Protein AF-V5IE29-F1 (afdb_monomer_lite)

pLDDT: mean 73.28, std 23.46, range [32.22, 98.69]

InterPro domains:
  IPR019179 Coiled-coil domain-containing protein 149 [PF09789] (12-190)
  IPR019179 Coiled-coil domain-containing protein 149 [PTHR21682] (10-220)

Organism: Ixodes ricinus (NCBI:txid34613)

Secondary structure (DSSP, 8-state):
---------HHHHHHHHHHHHHHHHHHHHHHHHHHHHHHHHHHHHHHHHHHHHHHHHHHHHHHHHHTT-------HHHHHHHHHHHHHHHHHHHHHHHHHHHHHHHHHHHHHHHTTS-------S---HHHHHHHHHH--SS-HHHHHHHHHHHHHHHHHHHHHHHHHHHHHHHHHHHHHHHHHHHHHHHHTTS---------PPP----------------------------PPP-------

Foldseek 3Di:
DDDDDPDDDPVRVVVVVVVVVVVVVVVVVVVVVVVVVVVVVVVVVVVVVVVVVVCVVVVVVVVCVVVVVPDPDDPVVVVVVVVVVVVVVVVVVVVVVVVVVVVVVVVVVVVVVVVVDDDDDDDDDDDDPVVVVVVVVPDPDDPPVVVVVVVVVVVVVVVVVVVVVVVVVVVVVVVVVVVVVVVVVVVVCVVDPNDPDDDPPPPDDDDDDDDDDDDDDDDDDDDDDDDDDDDDDDDDDDDDDDDD

Sequence (244 aa):
AGEEEPCLGPGDRIALVTQLEAVRSKCQLLERDLQAVLDEKEELVRSSDAYRHKVDRLNLQLNLVLRGEGHVPVDVDALITENRYMQERIQLLQEEKSLLLASLNKYKSLAEKNRGRGGAAGITTGISNKQMQQLLQGCSTDVSSATADVRSLVALLLESLNDRTLALNHQRKANKVLGKRITELESRLKAGNGAWRAPQRTRALSDSSHLNGEEQLSNGRLPSLNGAAGSGVAEAPRTVVCRD

Radius of gyration: 41.84 Å; chains: 1; bounding box: 112×82×100 Å

Structure (mmCIF, N/CA/C/O backbone):
data_AF-V5IE29-F1
#
_entry.id   AF-V5IE29-F1
#
loop_
_atom_site.group_PDB
_atom_site.id
_atom_site.type_symbol
_atom_site.label_atom_id
_atom_site.label_alt_id
_atom_site.label_comp_id
_atom_site.label_asym_id
_atom_site.label_entity_id
_atom_site.label_seq_id
_atom_site.pdbx_PDB_ins_code
_atom_site.Cartn_x
_atom_site.Cartn_y
_atom_site.Cartn_z
_atom_site.occupancy
_atom_site.B_iso_or_equiv
_atom_site.auth_seq_id
_atom_site.auth_comp_id
_atom_site.auth_asym_id
_atom_site.auth_atom_id
_atom_site.pdbx_PDB_model_num
ATOM 1 N N . ALA A 1 1 ? 69.700 5.900 -40.490 1.00 41.47 1 ALA A N 1
ATOM 2 C CA . ALA A 1 1 ? 68.926 6.817 -41.342 1.00 41.47 1 ALA A CA 1
ATOM 3 C C . ALA A 1 1 ? 67.498 6.730 -40.844 1.00 41.47 1 ALA A C 1
ATOM 5 O O . ALA A 1 1 ? 66.992 5.619 -40.769 1.00 41.47 1 ALA A O 1
ATOM 6 N N . GLY A 1 2 ? 66.964 7.834 -40.322 1.00 43.72 2 GLY A N 1
ATOM 7 C CA . GLY A 1 2 ? 65.647 7.863 -39.690 1.00 43.72 2 GLY A CA 1
ATOM 8 C C . GLY A 1 2 ? 64.547 7.655 -40.723 1.00 43.72 2 GLY A C 1
ATOM 9 O O . GLY A 1 2 ? 64.606 8.238 -41.803 1.00 43.72 2 GLY A O 1
ATOM 10 N N . GLU A 1 3 ? 63.588 6.802 -40.390 1.00 44.78 3 GLU A N 1
ATOM 11 C CA . GLU A 1 3 ? 62.331 6.673 -41.118 1.00 44.78 3 GLU A CA 1
ATOM 12 C C . GLU A 1 3 ? 61.498 7.920 -40.795 1.00 44.78 3 GLU A C 1
ATOM 14 O O . GLU A 1 3 ? 61.096 8.135 -39.651 1.00 44.78 3 GLU A O 1
ATOM 19 N N . GLU A 1 4 ? 61.333 8.808 -41.777 1.00 52.25 4 GLU A N 1
ATOM 20 C CA . GLU A 1 4 ? 60.433 9.953 -41.659 1.00 52.25 4 GLU A CA 1
ATOM 21 C C . GLU A 1 4 ? 58.987 9.448 -41.710 1.00 52.25 4 GLU A C 1
ATOM 23 O O . GLU A 1 4 ? 58.467 9.085 -42.764 1.00 52.25 4 GLU A O 1
ATOM 28 N N . GLU A 1 5 ? 58.347 9.421 -40.543 1.00 58.34 5 GLU A N 1
ATOM 29 C CA . GLU A 1 5 ? 56.894 9.340 -40.400 1.00 58.34 5 GLU A CA 1
ATOM 30 C C . GLU A 1 5 ? 56.228 10.422 -41.278 1.00 58.34 5 GLU A C 1
ATOM 32 O O . GLU A 1 5 ? 56.532 11.614 -41.117 1.00 58.34 5 GLU A O 1
ATOM 37 N N . PRO A 1 6 ? 55.319 10.067 -42.207 1.00 59.41 6 PRO A N 1
ATOM 38 C CA . PRO A 1 6 ? 54.640 11.053 -43.030 1.00 59.41 6 PRO A CA 1
ATOM 39 C C . PRO A 1 6 ? 53.702 11.884 -42.148 1.00 59.41 6 PRO A C 1
ATOM 41 O O . PRO A 1 6 ? 52.631 11.445 -41.730 1.00 59.41 6 PRO A O 1
ATOM 44 N N . CYS A 1 7 ? 54.112 13.117 -41.858 1.00 61.69 7 CYS A N 1
ATOM 45 C CA . CYS A 1 7 ? 53.310 14.079 -41.115 1.00 61.69 7 CYS A CA 1
ATOM 46 C C . CYS A 1 7 ? 52.001 14.375 -41.874 1.00 61.69 7 CYS A C 1
ATOM 48 O O . CYS A 1 7 ? 52.019 15.082 -42.881 1.00 61.69 7 CYS A O 1
ATOM 50 N N . LEU A 1 8 ? 50.862 13.874 -41.379 1.00 67.25 8 LEU A N 1
ATOM 51 C CA . LEU A 1 8 ? 49.519 14.217 -41.878 1.00 67.25 8 LEU A CA 1
ATOM 52 C C . LEU A 1 8 ? 49.350 15.736 -41.992 1.00 67.25 8 LEU A C 1
ATOM 54 O O . LEU A 1 8 ? 49.708 16.462 -41.060 1.00 67.25 8 LEU A O 1
ATOM 58 N N . GLY A 1 9 ? 48.770 16.228 -43.088 1.00 76.62 9 GLY A N 1
ATOM 59 C CA . GLY A 1 9 ? 48.518 17.655 -43.270 1.00 76.62 9 GLY A CA 1
ATOM 60 C C . GLY A 1 9 ? 47.553 18.214 -42.208 1.00 76.62 9 GLY A C 1
ATOM 61 O O . GLY A 1 9 ? 46.741 17.471 -41.651 1.00 76.62 9 GLY A O 1
ATOM 62 N N . PRO A 1 10 ? 47.582 19.528 -41.906 1.00 76.94 10 PRO A N 1
ATOM 63 C CA . PRO A 1 10 ? 46.651 20.138 -40.952 1.00 76.94 10 PRO A CA 1
ATOM 64 C C . PRO A 1 10 ? 45.173 19.873 -41.286 1.00 76.94 10 PRO A C 1
ATOM 66 O O . PRO A 1 10 ? 44.383 19.656 -40.372 1.00 76.94 10 PRO A O 1
ATOM 69 N N . GLY A 1 11 ? 44.814 19.840 -42.576 1.00 83.56 11 GLY A N 1
ATOM 70 C CA . GLY A 1 11 ? 43.457 19.534 -43.046 1.00 83.56 11 GLY A CA 1
ATOM 71 C C . GLY A 1 11 ? 43.043 18.077 -42.825 1.00 83.56 11 GLY A C 1
ATOM 72 O O . GLY A 1 11 ? 41.943 17.830 -42.337 1.00 83.56 11 GLY A O 1
ATOM 73 N N . ASP A 1 12 ? 43.941 17.123 -43.086 1.00 88.19 12 ASP A N 1
ATOM 74 C CA . ASP A 1 12 ? 43.678 15.689 -42.886 1.00 88.19 12 ASP A CA 1
ATOM 75 C C . ASP A 1 12 ? 43.478 15.362 -41.404 1.00 88.19 12 ASP A C 1
ATOM 77 O O . ASP A 1 12 ? 42.606 14.572 -41.041 1.00 88.19 12 ASP A O 1
ATOM 81 N N . ARG A 1 13 ? 44.235 16.033 -40.523 1.00 91.50 13 ARG A N 1
ATOM 82 C CA . ARG A 1 13 ? 44.047 15.924 -39.070 1.00 91.50 13 ARG A CA 1
ATOM 83 C C . ARG A 1 13 ? 42.681 16.441 -38.629 1.00 91.50 13 ARG A C 1
ATOM 85 O O . ARG A 1 13 ? 42.035 15.789 -37.817 1.00 91.50 13 ARG A O 1
ATOM 92 N N . ILE A 1 14 ? 42.232 17.579 -39.160 1.00 93.31 14 ILE A N 1
ATOM 93 C CA . ILE A 1 14 ? 40.911 18.136 -38.831 1.00 93.31 14 ILE A CA 1
ATOM 94 C C . ILE A 1 14 ? 39.804 17.189 -39.308 1.00 93.31 14 ILE A C 1
ATOM 96 O O . ILE A 1 14 ? 38.922 16.858 -38.522 1.00 93.31 14 ILE A O 1
ATOM 100 N N . ALA A 1 15 ? 39.878 16.689 -40.546 1.00 93.75 15 ALA A N 1
ATOM 101 C CA . ALA A 1 15 ? 38.894 15.747 -41.082 1.00 93.75 15 ALA A CA 1
ATOM 102 C C . ALA A 1 15 ? 38.814 14.453 -40.254 1.00 93.75 15 ALA A C 1
ATOM 104 O O . ALA A 1 15 ? 37.717 13.977 -39.953 1.00 93.75 15 ALA A O 1
ATOM 105 N N . LEU A 1 16 ? 39.965 13.916 -39.836 1.00 95.19 16 LEU A N 1
ATOM 106 C CA . LEU A 1 16 ? 40.026 12.747 -38.963 1.00 95.19 16 LEU A CA 1
ATOM 107 C C . LEU A 1 16 ? 39.400 13.030 -37.590 1.00 95.19 16 LEU A C 1
ATOM 109 O O . LEU A 1 16 ? 38.609 12.224 -37.107 1.00 95.19 16 LEU A O 1
ATOM 113 N N . VAL A 1 17 ? 39.695 14.181 -36.978 1.00 96.12 17 VAL A N 1
ATOM 114 C CA . VAL A 1 17 ? 39.083 14.590 -35.702 1.00 96.12 17 VAL A CA 1
ATOM 115 C C . VAL A 1 17 ? 37.566 14.710 -35.839 1.00 96.12 17 VAL A C 1
ATOM 117 O O . VAL A 1 17 ? 36.848 14.142 -35.023 1.00 96.12 17 VAL A O 1
ATOM 120 N N . THR A 1 18 ? 37.061 15.345 -36.900 1.00 95.38 18 THR A N 1
ATOM 121 C CA . THR A 1 18 ? 35.615 15.464 -37.142 1.00 95.38 18 THR A CA 1
ATOM 122 C C . THR A 1 18 ? 34.946 14.097 -37.315 1.00 95.38 18 THR A C 1
ATOM 124 O O . THR A 1 18 ? 33.860 13.866 -36.784 1.00 95.38 18 THR A O 1
ATOM 127 N N . GLN A 1 19 ? 35.589 13.156 -38.013 1.00 97.00 19 GLN A N 1
ATOM 128 C CA . GLN A 1 19 ? 35.081 11.786 -38.128 1.00 97.00 19 GLN A CA 1
ATOM 129 C C . GLN A 1 19 ? 35.069 11.065 -36.776 1.00 97.00 19 GLN A C 1
ATOM 131 O O . GLN A 1 19 ? 34.081 10.412 -36.442 1.00 97.00 19 GLN A O 1
ATOM 136 N N . LEU A 1 20 ? 36.129 11.208 -35.977 1.00 97.44 20 LEU A N 1
ATOM 137 C CA . LEU A 1 20 ? 36.200 10.626 -34.636 1.00 97.44 20 LEU A CA 1
ATOM 138 C C . LEU A 1 20 ? 35.131 11.212 -33.706 1.00 97.44 20 LEU A C 1
ATOM 140 O O . LEU A 1 20 ? 34.501 10.466 -32.960 1.00 97.44 20 LEU A O 1
ATOM 144 N N . GLU A 1 21 ? 34.878 12.517 -33.773 1.00 97.50 21 GLU A N 1
ATOM 145 C CA . GLU A 1 21 ? 33.807 13.183 -33.026 1.00 97.50 21 GLU A CA 1
ATOM 146 C C . GLU A 1 21 ? 32.422 12.691 -33.457 1.00 97.50 21 GLU A C 1
ATOM 148 O O . GLU A 1 21 ? 31.588 12.393 -32.601 1.00 97.50 21 GLU A O 1
ATOM 153 N N . ALA A 1 22 ? 32.187 12.530 -34.763 1.00 97.56 22 ALA A N 1
ATOM 154 C CA . ALA A 1 22 ? 30.931 12.006 -35.292 1.00 97.56 22 ALA A CA 1
ATOM 155 C C . ALA A 1 22 ? 30.686 10.552 -34.856 1.00 97.56 22 ALA A C 1
ATOM 157 O O . ALA A 1 22 ? 29.593 10.215 -34.397 1.00 97.56 22 ALA A O 1
ATOM 158 N N . VAL A 1 23 ? 31.708 9.694 -34.940 1.00 97.75 23 VAL A N 1
ATOM 159 C CA . VAL A 1 23 ? 31.624 8.304 -34.469 1.00 97.75 23 VAL A CA 1
ATOM 160 C C . VAL A 1 23 ? 31.413 8.267 -32.959 1.00 97.75 23 VAL A C 1
ATOM 162 O O . VAL A 1 23 ? 30.535 7.550 -32.493 1.00 97.75 23 VAL A O 1
ATOM 165 N N . ARG A 1 24 ? 32.141 9.083 -32.190 1.00 97.75 24 ARG A N 1
ATOM 166 C CA . ARG A 1 24 ? 31.972 9.185 -30.735 1.00 97.75 24 ARG A CA 1
ATOM 167 C C . ARG A 1 24 ? 30.559 9.625 -30.359 1.00 97.75 24 ARG A C 1
ATOM 169 O O . ARG A 1 24 ? 29.968 9.034 -29.461 1.00 97.75 24 ARG A O 1
ATOM 176 N N . SER A 1 25 ? 30.014 10.630 -31.042 1.00 97.88 25 SER A N 1
ATOM 177 C CA . SER A 1 25 ? 28.638 11.092 -30.838 1.00 97.88 25 SER A CA 1
ATOM 178 C C . SER A 1 25 ? 27.632 9.981 -31.143 1.00 97.88 25 SER A C 1
ATOM 180 O O . SER A 1 25 ? 26.732 9.731 -30.344 1.00 97.88 25 SER A O 1
ATOM 182 N N . LYS A 1 26 ? 27.833 9.244 -32.241 1.00 98.12 26 LYS A N 1
ATOM 183 C CA . LYS A 1 26 ? 26.991 8.098 -32.595 1.00 98.12 26 LYS A CA 1
ATOM 184 C C . LYS A 1 26 ? 27.077 6.970 -31.565 1.00 98.12 26 LYS A C 1
ATOM 186 O O . LYS A 1 26 ? 26.042 6.421 -31.207 1.00 98.12 26 LYS A O 1
ATOM 191 N N . CYS A 1 27 ? 28.268 6.648 -31.060 1.00 98.06 27 CYS A N 1
ATOM 192 C CA . CYS A 1 27 ? 28.432 5.662 -29.990 1.00 98.06 27 CYS A CA 1
ATOM 193 C C . CYS A 1 27 ? 27.673 6.085 -28.727 1.00 98.06 27 CYS A C 1
ATOM 195 O O . CYS A 1 27 ? 26.925 5.288 -28.179 1.00 98.06 27 CYS A O 1
ATOM 197 N N . GLN A 1 28 ? 27.780 7.353 -28.322 1.00 98.25 28 GLN A N 1
ATOM 198 C CA . GLN A 1 28 ? 27.061 7.882 -27.157 1.00 98.25 28 GLN A CA 1
ATOM 199 C C . GLN A 1 28 ? 25.538 7.890 -27.322 1.00 98.25 28 GLN A C 1
ATOM 201 O O . GLN A 1 28 ? 24.817 7.819 -26.326 1.00 98.25 28 GLN A O 1
ATOM 206 N N . LEU A 1 29 ? 25.041 8.051 -28.550 1.00 98.31 29 LEU A N 1
ATOM 207 C CA . LEU A 1 29 ? 23.616 7.938 -28.843 1.00 98.31 29 LEU A CA 1
ATOM 208 C C . LEU A 1 29 ? 23.168 6.478 -28.738 1.00 98.31 29 LEU A C 1
ATOM 210 O O . LEU A 1 29 ? 22.238 6.185 -27.999 1.00 98.31 29 LEU A O 1
ATOM 214 N N . LEU A 1 30 ? 23.894 5.560 -29.382 1.00 98.50 30 LEU A N 1
ATOM 215 C CA . LEU A 1 30 ? 23.599 4.127 -29.326 1.00 98.50 30 LEU A CA 1
ATOM 216 C C . LEU A 1 30 ? 23.665 3.564 -27.901 1.00 98.50 30 LEU A C 1
ATOM 218 O O . LEU A 1 30 ? 22.863 2.706 -27.557 1.00 98.50 30 LEU A O 1
ATOM 222 N N . GLU A 1 31 ? 24.583 4.046 -27.062 1.00 98.44 31 GLU A N 1
ATOM 223 C CA . GLU A 1 31 ? 24.646 3.686 -25.639 1.00 98.44 31 GLU A CA 1
ATOM 224 C C . GLU A 1 31 ? 23.377 4.105 -24.885 1.00 98.44 31 GLU A C 1
ATOM 226 O O . GLU A 1 31 ? 22.857 3.335 -24.078 1.00 98.44 31 GLU A O 1
ATOM 231 N N . ARG A 1 32 ? 22.852 5.306 -25.163 1.00 98.56 32 ARG A N 1
ATOM 232 C CA . ARG A 1 32 ? 21.603 5.794 -24.559 1.00 98.56 32 ARG A CA 1
ATOM 233 C C . ARG A 1 32 ? 20.392 5.020 -25.056 1.00 98.56 32 ARG A C 1
ATOM 235 O O . ARG A 1 32 ? 19.572 4.614 -24.240 1.00 98.56 32 ARG A O 1
ATOM 242 N N . ASP A 1 33 ? 20.305 4.791 -26.362 1.00 98.62 33 ASP A N 1
ATOM 243 C CA . ASP A 1 33 ? 19.210 4.034 -26.967 1.00 98.62 33 ASP A CA 1
ATOM 244 C C . ASP A 1 33 ? 19.204 2.588 -26.453 1.00 98.62 33 ASP A C 1
ATOM 246 O O . ASP A 1 33 ? 18.154 2.049 -26.109 1.00 98.62 33 ASP A O 1
ATOM 250 N N . LEU A 1 34 ? 20.384 1.968 -26.325 1.00 98.50 34 LEU A N 1
ATOM 251 C CA . LEU A 1 34 ? 20.524 0.640 -25.735 1.00 98.50 34 LEU A CA 1
ATOM 252 C C . LEU A 1 34 ? 20.032 0.621 -24.286 1.00 98.50 34 LEU A C 1
ATOM 254 O O . LEU A 1 34 ? 19.307 -0.299 -23.916 1.00 98.50 34 LEU A O 1
ATOM 258 N N . GLN A 1 35 ? 20.400 1.621 -23.480 1.00 98.56 35 GLN A N 1
ATOM 259 C CA . GLN A 1 35 ? 19.922 1.714 -22.103 1.00 98.56 35 GLN A CA 1
ATOM 260 C C . GLN A 1 35 ? 18.395 1.848 -22.048 1.00 98.56 35 GLN A C 1
ATOM 262 O O . GLN A 1 35 ? 17.759 1.109 -21.305 1.00 98.56 35 GLN A O 1
ATOM 267 N N . ALA A 1 36 ? 17.804 2.707 -22.881 1.00 98.50 36 ALA A N 1
ATOM 268 C CA . ALA A 1 36 ? 16.353 2.871 -22.945 1.00 98.50 36 ALA A CA 1
ATOM 269 C C . ALA A 1 36 ? 15.638 1.550 -23.288 1.00 98.50 36 ALA A C 1
ATOM 271 O O . ALA A 1 36 ? 14.678 1.167 -22.623 1.00 98.50 36 ALA A O 1
ATOM 272 N N . VAL A 1 37 ? 16.149 0.800 -24.270 1.00 98.62 37 VAL A N 1
ATOM 273 C CA . VAL A 1 37 ? 15.590 -0.510 -24.647 1.00 98.62 37 VAL A CA 1
ATOM 274 C C . VAL A 1 37 ? 15.759 -1.552 -23.534 1.00 98.62 37 VAL A C 1
ATOM 276 O O . VAL A 1 37 ? 14.891 -2.410 -23.354 1.00 98.62 37 VAL A O 1
ATOM 279 N N . LEU A 1 38 ? 16.861 -1.514 -22.778 1.00 98.69 38 LEU A N 1
ATOM 280 C CA . LEU A 1 38 ? 17.043 -2.394 -21.621 1.00 98.69 38 LEU A CA 1
ATOM 281 C C . LEU A 1 38 ? 16.027 -2.083 -20.519 1.00 98.69 38 LEU A C 1
ATOM 283 O O . LEU A 1 38 ? 15.417 -3.016 -19.996 1.00 98.69 38 LEU A O 1
ATOM 287 N N . ASP A 1 39 ? 15.791 -0.806 -20.230 1.00 98.62 39 ASP A N 1
ATOM 288 C CA . ASP A 1 39 ? 14.807 -0.378 -19.235 1.00 98.62 39 ASP A CA 1
ATOM 289 C C . ASP A 1 39 ? 13.383 -0.817 -19.642 1.00 98.62 39 ASP A C 1
ATOM 291 O O . ASP A 1 39 ? 12.637 -1.383 -18.836 1.00 98.62 39 ASP A O 1
ATOM 295 N N . GLU A 1 40 ? 13.020 -0.650 -20.919 1.00 98.44 40 GLU A N 1
ATOM 296 C CA . GLU A 1 40 ? 11.747 -1.136 -21.473 1.00 98.44 40 GLU A CA 1
ATOM 297 C C . GLU A 1 40 ? 11.616 -2.660 -21.368 1.00 98.44 40 GLU A C 1
ATOM 2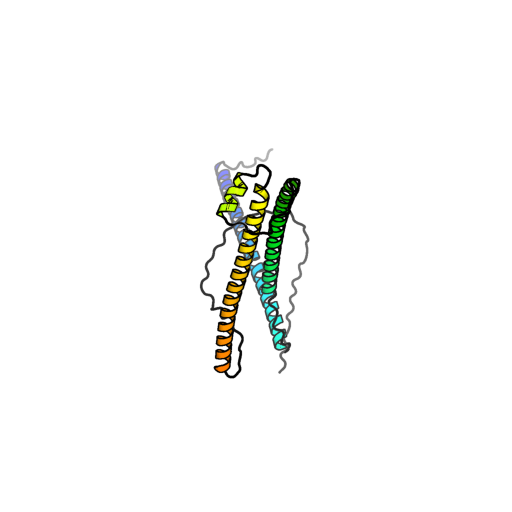99 O O . GLU A 1 40 ? 10.574 -3.181 -20.959 1.00 98.44 40 GLU A O 1
ATOM 304 N N . LYS A 1 41 ? 12.677 -3.405 -21.696 1.00 98.44 41 LYS A N 1
ATOM 305 C CA . LYS A 1 41 ? 12.699 -4.864 -21.550 1.00 98.44 41 LYS A CA 1
ATOM 306 C C . LYS A 1 41 ? 12.465 -5.269 -20.094 1.00 98.44 41 LYS A C 1
ATOM 308 O O . LYS A 1 41 ? 11.719 -6.216 -19.845 1.00 98.44 41 LYS A O 1
ATOM 313 N N . GLU A 1 42 ? 13.093 -4.595 -19.137 1.00 98.50 42 GLU A N 1
ATOM 314 C CA . GLU A 1 42 ? 12.897 -4.882 -17.715 1.00 98.50 42 GLU A CA 1
ATOM 315 C C . GLU A 1 42 ? 11.456 -4.620 -17.269 1.00 98.50 42 GLU A C 1
ATOM 317 O O . GLU A 1 42 ? 10.894 -5.424 -16.524 1.00 98.50 42 GLU A O 1
ATOM 322 N N . GLU A 1 43 ? 10.823 -3.551 -17.756 1.00 97.88 43 GLU A N 1
ATOM 323 C CA . GLU A 1 43 ? 9.392 -3.303 -17.541 1.00 97.88 43 GLU A CA 1
ATOM 324 C C . GLU A 1 43 ? 8.531 -4.434 -18.112 1.00 97.88 43 GLU A C 1
ATOM 326 O O . GLU A 1 43 ? 7.657 -4.968 -17.424 1.00 97.88 43 GLU A O 1
ATOM 331 N N . LEU A 1 44 ? 8.815 -4.869 -19.341 1.00 98.25 44 LEU A N 1
ATOM 332 C CA . LEU A 1 44 ? 8.085 -5.967 -19.970 1.00 98.25 44 LEU A CA 1
ATOM 333 C C . LEU A 1 44 ? 8.238 -7.276 -19.190 1.00 98.25 44 LEU A C 1
ATOM 335 O O . LEU A 1 44 ? 7.237 -7.962 -18.976 1.00 98.25 44 LEU A O 1
ATOM 339 N N . VAL A 1 45 ? 9.444 -7.598 -18.713 1.00 98.56 45 VAL A N 1
ATOM 340 C CA . VAL A 1 45 ? 9.699 -8.771 -17.859 1.00 98.56 45 VAL A CA 1
ATOM 341 C C . VAL A 1 45 ? 8.899 -8.675 -16.561 1.00 98.56 45 VAL A C 1
ATOM 343 O O . VAL A 1 45 ? 8.188 -9.622 -16.222 1.00 98.56 45 VAL A O 1
ATOM 346 N N . ARG A 1 46 ? 8.923 -7.519 -15.883 1.00 98.06 46 ARG A N 1
ATOM 347 C CA . ARG A 1 46 ? 8.132 -7.285 -14.663 1.00 98.06 46 ARG A CA 1
ATOM 348 C C . ARG A 1 46 ? 6.634 -7.468 -14.915 1.00 98.06 46 ARG A C 1
ATOM 350 O O . ARG A 1 46 ? 5.959 -8.136 -14.130 1.00 98.06 46 ARG A O 1
ATOM 357 N N . SER A 1 47 ? 6.119 -6.943 -16.028 1.00 97.31 47 SER A N 1
ATOM 358 C CA . SER A 1 47 ? 4.715 -7.128 -16.412 1.00 97.31 47 SER A CA 1
ATOM 359 C C . SER A 1 47 ? 4.389 -8.600 -16.695 1.00 97.31 47 SER A C 1
ATOM 361 O O . SER A 1 47 ? 3.376 -9.113 -16.222 1.00 97.31 47 SER A O 1
ATOM 363 N N . SER A 1 48 ? 5.275 -9.307 -17.403 1.00 98.25 48 SER A N 1
ATOM 364 C CA . SER A 1 48 ? 5.119 -10.717 -17.757 1.00 98.25 48 SER A CA 1
ATOM 365 C C . SER A 1 48 ? 5.079 -11.598 -16.511 1.00 98.25 48 SER A C 1
ATOM 367 O O . SER A 1 48 ? 4.199 -12.451 -16.393 1.00 98.25 48 SER A O 1
ATOM 369 N N . ASP A 1 49 ? 5.977 -11.374 -15.550 1.00 97.56 49 ASP A N 1
ATOM 370 C CA . ASP A 1 49 ? 5.969 -12.104 -14.281 1.00 97.56 49 ASP A CA 1
ATOM 371 C C . ASP A 1 49 ? 4.700 -11.815 -13.468 1.00 97.56 49 ASP A C 1
ATOM 373 O O . ASP A 1 49 ? 4.092 -12.740 -12.923 1.00 97.56 49 ASP A O 1
ATOM 377 N N . ALA A 1 50 ? 4.221 -10.566 -13.446 1.00 96.75 50 ALA A N 1
ATOM 378 C CA . ALA A 1 50 ? 2.948 -10.225 -12.810 1.00 96.75 50 ALA A CA 1
ATOM 379 C C . ALA A 1 50 ? 1.758 -10.960 -13.457 1.00 96.75 50 ALA A C 1
ATOM 381 O O . ALA A 1 50 ? 0.886 -11.485 -12.754 1.00 96.75 50 ALA A O 1
ATOM 382 N N . TYR A 1 51 ? 1.729 -11.051 -14.790 1.00 97.50 51 TYR A N 1
ATOM 383 C CA . TYR A 1 51 ? 0.710 -11.820 -15.503 1.00 97.50 51 TYR A CA 1
ATOM 384 C C . TYR A 1 51 ? 0.828 -13.321 -15.249 1.00 97.50 51 TYR A C 1
ATOM 386 O O . TYR A 1 51 ? -0.199 -13.967 -15.036 1.00 97.50 51 TYR A O 1
ATOM 394 N N . ARG A 1 52 ? 2.044 -13.876 -15.198 1.00 97.69 52 ARG A N 1
ATOM 395 C CA . ARG A 1 52 ? 2.266 -15.290 -14.872 1.00 97.69 52 ARG A CA 1
ATOM 396 C C . ARG A 1 52 ? 1.730 -15.627 -13.483 1.00 97.69 52 ARG A C 1
ATOM 398 O O . ARG A 1 52 ? 0.904 -16.526 -13.367 1.00 97.69 52 ARG A O 1
ATOM 405 N N . HIS A 1 53 ? 2.053 -14.824 -12.468 1.00 96.19 53 HIS A N 1
ATOM 406 C CA . HIS A 1 53 ? 1.495 -14.995 -11.122 1.00 96.19 53 HIS A CA 1
ATOM 407 C C . HIS A 1 53 ? -0.037 -14.921 -11.100 1.00 96.19 53 HIS A C 1
ATOM 409 O O . HIS A 1 53 ? -0.695 -15.683 -10.388 1.00 96.19 53 HIS A O 1
ATOM 415 N N . LYS A 1 54 ? -0.633 -14.020 -11.889 1.00 95.06 54 LYS A N 1
ATOM 416 C CA . LYS A 1 54 ? -2.092 -13.916 -12.000 1.00 95.06 54 LYS A CA 1
ATOM 417 C C . LYS A 1 54 ? -2.702 -15.175 -12.615 1.00 95.06 54 LYS A C 1
ATOM 419 O O . LYS A 1 54 ? -3.716 -15.654 -12.107 1.00 95.06 54 LYS A O 1
ATOM 424 N N . VAL A 1 55 ? -2.101 -15.700 -13.682 1.00 96.44 55 VAL A N 1
ATOM 425 C CA . VAL A 1 55 ? -2.538 -16.943 -14.328 1.00 96.44 55 VAL A CA 1
ATOM 426 C C . VAL A 1 55 ? -2.419 -18.111 -13.357 1.00 96.44 55 VAL A C 1
ATOM 428 O O . VAL A 1 55 ? -3.403 -18.820 -13.171 1.00 96.44 55 VAL A O 1
ATOM 431 N N . ASP A 1 56 ? -1.285 -18.264 -12.674 1.00 94.38 56 ASP A N 1
ATOM 432 C CA . ASP A 1 56 ? -1.066 -19.341 -11.703 1.00 94.38 56 ASP A CA 1
ATOM 433 C C . ASP A 1 56 ? -2.099 -19.292 -10.569 1.00 94.38 56 ASP A C 1
ATOM 435 O O . ASP A 1 56 ? -2.713 -20.308 -10.230 1.00 94.38 56 ASP A O 1
ATOM 439 N N . ARG A 1 57 ? -2.374 -18.093 -10.037 1.00 90.56 57 ARG A N 1
ATOM 440 C CA . ARG A 1 57 ? -3.393 -17.874 -9.001 1.00 90.56 57 ARG A CA 1
ATOM 441 C C . ARG A 1 57 ? -4.790 -18.250 -9.485 1.00 90.56 57 ARG A C 1
ATOM 443 O O . ARG A 1 57 ? -5.502 -18.967 -8.788 1.00 90.56 57 ARG A O 1
ATOM 450 N N . LEU A 1 58 ? -5.198 -17.770 -10.659 1.00 89.44 58 LEU A N 1
ATOM 451 C CA . LEU A 1 58 ? -6.517 -18.076 -11.220 1.00 89.44 58 LEU A CA 1
ATOM 452 C C . LEU A 1 58 ? -6.657 -19.560 -11.553 1.00 89.44 58 LEU A C 1
ATOM 454 O O . LEU A 1 58 ? -7.707 -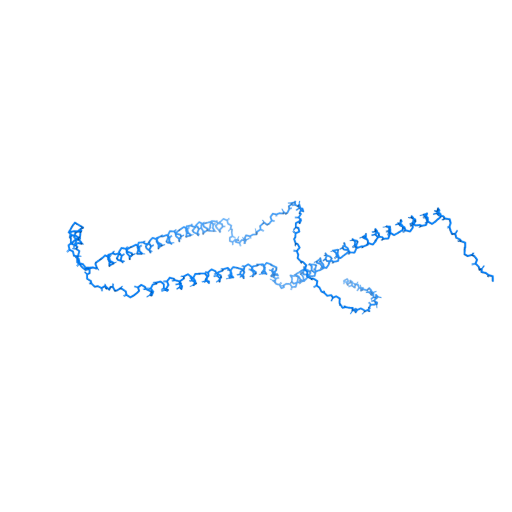20.143 -11.303 1.00 89.44 58 LEU A O 1
ATOM 458 N N . ASN A 1 59 ? -5.601 -20.181 -12.072 1.00 91.38 59 ASN A N 1
ATOM 459 C CA . ASN A 1 59 ? -5.586 -21.599 -12.390 1.00 91.38 59 ASN A CA 1
ATOM 460 C C . ASN A 1 59 ? -5.718 -22.440 -11.112 1.00 91.38 59 ASN A C 1
ATOM 462 O O . ASN A 1 59 ? -6.519 -23.370 -11.066 1.00 91.38 59 ASN A O 1
ATOM 466 N N . LEU A 1 60 ? -5.018 -22.077 -10.031 1.00 87.12 60 LEU A N 1
ATOM 467 C CA . LEU A 1 60 ? -5.208 -22.702 -8.720 1.00 87.12 60 LEU A CA 1
ATOM 468 C C . LEU A 1 60 ? -6.661 -22.568 -8.243 1.00 87.12 60 LEU A C 1
ATOM 470 O O . LEU A 1 60 ? -7.275 -23.563 -7.867 1.00 87.12 60 LEU A O 1
ATOM 474 N N . GLN A 1 61 ? -7.229 -21.360 -8.298 1.00 82.94 61 GLN A N 1
ATOM 475 C CA . GLN A 1 61 ? -8.612 -21.107 -7.884 1.00 82.94 61 GLN A CA 1
ATOM 476 C C . GLN A 1 61 ? -9.622 -21.917 -8.704 1.00 82.94 61 GLN A C 1
ATOM 478 O O . GLN A 1 61 ? -10.514 -22.543 -8.136 1.00 82.94 61 GLN A O 1
ATOM 483 N N . LEU A 1 62 ? -9.462 -21.953 -10.026 1.00 85.62 62 LEU A N 1
ATOM 484 C CA . LEU A 1 62 ? -10.307 -22.736 -10.920 1.00 85.62 62 LEU A CA 1
ATOM 485 C C . LEU A 1 62 ? -10.213 -24.231 -10.603 1.00 85.62 62 LEU A C 1
ATOM 487 O O . LEU A 1 62 ? -11.238 -24.896 -10.488 1.00 85.62 62 LEU A O 1
ATOM 491 N N . ASN A 1 63 ? -9.000 -24.753 -10.411 1.00 84.12 63 ASN A N 1
ATOM 492 C CA . ASN A 1 63 ? -8.792 -26.154 -10.053 1.00 84.12 63 ASN A CA 1
ATOM 493 C C . ASN A 1 63 ? -9.442 -26.516 -8.710 1.00 84.12 63 ASN A C 1
ATOM 495 O O . ASN A 1 63 ? -9.960 -27.622 -8.577 1.00 84.12 63 ASN A O 1
ATOM 499 N N . LEU A 1 64 ? -9.445 -25.609 -7.727 1.00 83.19 64 LEU A N 1
ATOM 500 C CA . LEU A 1 64 ? -10.143 -25.817 -6.453 1.00 83.19 64 LEU A CA 1
ATOM 501 C C . LEU A 1 64 ? -11.662 -25.896 -6.652 1.00 83.19 64 LEU A C 1
ATOM 503 O O . LEU A 1 64 ? -12.285 -26.845 -6.183 1.00 83.19 64 LEU A O 1
ATOM 507 N N . VAL A 1 65 ? -12.237 -24.965 -7.421 1.00 82.81 65 VAL A N 1
ATOM 508 C CA . VAL A 1 65 ? -13.675 -24.959 -7.743 1.00 82.81 65 VAL A CA 1
ATOM 509 C C . VAL A 1 65 ? -14.081 -26.220 -8.516 1.00 82.81 65 VAL A C 1
ATOM 511 O O . VAL A 1 65 ? -15.086 -26.847 -8.187 1.00 82.81 65 VAL A O 1
ATOM 514 N N . LEU A 1 66 ? -13.294 -26.628 -9.517 1.00 82.12 66 LEU A N 1
ATOM 515 C CA . LEU A 1 66 ? -13.561 -27.824 -10.326 1.00 82.12 66 LEU A CA 1
ATOM 516 C C . LEU A 1 66 ? -13.448 -29.129 -9.526 1.00 82.12 66 LEU A C 1
ATOM 518 O O . LEU A 1 66 ? -14.121 -30.102 -9.857 1.00 82.12 66 LEU A O 1
ATOM 522 N N . ARG A 1 67 ? -12.633 -29.163 -8.465 1.00 82.12 67 ARG A N 1
ATOM 523 C CA . ARG A 1 67 ? -12.525 -30.316 -7.554 1.00 82.12 67 ARG A CA 1
ATOM 524 C C . ARG A 1 67 ? -13.731 -30.468 -6.621 1.00 82.12 67 ARG A C 1
ATOM 526 O O . ARG A 1 67 ? -13.789 -31.452 -5.892 1.00 82.12 67 ARG A O 1
ATOM 533 N N . GLY A 1 68 ? -14.692 -29.539 -6.646 1.00 70.06 68 GLY A N 1
ATOM 534 C CA . GLY A 1 68 ? -15.892 -29.588 -5.804 1.00 70.06 68 GLY A CA 1
ATOM 535 C C . GLY A 1 68 ? -15.643 -29.196 -4.345 1.00 70.06 68 GLY A C 1
ATOM 536 O O . GLY A 1 68 ? -16.565 -29.228 -3.533 1.00 70.06 68 GLY A O 1
ATOM 537 N N . GLU A 1 69 ? -14.421 -28.777 -4.016 1.00 64.56 69 GLU A N 1
ATOM 538 C CA . GLU A 1 69 ? -14.112 -28.095 -2.768 1.00 64.56 69 GLU A CA 1
ATOM 539 C C . GLU A 1 69 ? -14.765 -26.711 -2.870 1.00 64.56 69 GLU A C 1
ATOM 541 O O . GLU A 1 69 ? -14.311 -25.858 -3.633 1.00 64.56 69 GLU A O 1
ATOM 546 N N . GLY A 1 70 ? -15.863 -26.473 -2.145 1.00 61.59 70 GLY A N 1
ATOM 547 C CA . GLY A 1 70 ? -16.609 -25.202 -2.116 1.00 61.59 70 GLY A CA 1
ATOM 548 C C . GLY A 1 70 ? -15.828 -24.014 -1.530 1.00 61.59 70 GLY A C 1
ATOM 549 O O . GLY A 1 70 ? -16.410 -23.106 -0.939 1.00 61.59 70 GLY A O 1
ATOM 550 N N . HIS A 1 71 ? -14.505 -24.034 -1.649 1.00 65.00 71 HIS A N 1
ATOM 551 C CA . HIS A 1 71 ? -13.591 -23.033 -1.159 1.00 65.00 71 HIS A CA 1
ATOM 552 C C . HIS A 1 71 ? -13.672 -21.792 -2.047 1.00 65.00 71 HIS A C 1
ATOM 554 O O . HIS A 1 71 ? -13.034 -21.701 -3.096 1.00 65.00 71 HIS A O 1
ATOM 560 N N . VAL A 1 72 ? -14.455 -20.811 -1.602 1.00 67.38 72 VAL A N 1
ATOM 561 C CA . VAL A 1 72 ? -14.376 -19.444 -2.118 1.00 67.38 72 VAL A CA 1
ATOM 562 C C . VAL A 1 72 ? -12.995 -18.906 -1.728 1.00 67.38 72 VAL A C 1
ATOM 564 O O . VAL A 1 72 ? -12.735 -18.750 -0.533 1.00 67.38 72 VAL A O 1
ATOM 567 N N . PRO A 1 73 ? -12.081 -18.667 -2.684 1.00 65.25 73 PRO A N 1
ATOM 568 C CA . PRO A 1 73 ? -10.749 -18.189 -2.354 1.00 65.25 73 PRO A CA 1
ATOM 569 C C . PRO A 1 73 ? -10.838 -16.844 -1.631 1.00 65.25 73 PRO A C 1
ATOM 571 O O . PRO A 1 73 ? -11.490 -15.912 -2.100 1.00 65.25 73 PRO A O 1
ATOM 574 N N . VAL A 1 74 ? -10.186 -16.771 -0.472 1.00 70.81 74 VAL A N 1
ATOM 575 C CA . VAL A 1 74 ? -10.083 -15.555 0.335 1.00 70.81 74 VAL A CA 1
ATOM 576 C C . VAL A 1 74 ? -9.295 -14.508 -0.451 1.00 70.81 74 VAL A C 1
ATOM 578 O O . VAL A 1 74 ? -8.201 -14.788 -0.943 1.00 70.81 74 VAL A O 1
ATOM 581 N N . ASP A 1 75 ? -9.850 -13.302 -0.572 1.00 79.00 75 ASP A N 1
ATOM 582 C CA . ASP A 1 75 ? -9.166 -12.156 -1.171 1.00 79.00 75 ASP A CA 1
ATOM 583 C C . ASP A 1 75 ? -8.091 -11.643 -0.199 1.00 79.00 75 ASP A C 1
ATOM 585 O O . ASP A 1 75 ? -8.339 -10.812 0.677 1.00 79.00 75 ASP A O 1
ATOM 589 N N . VAL A 1 76 ? -6.896 -12.224 -0.312 1.00 82.88 76 VAL A N 1
ATOM 590 C CA . VAL A 1 76 ? -5.743 -11.905 0.538 1.00 82.88 76 VAL A CA 1
ATOM 591 C C . VAL A 1 76 ? -5.337 -10.440 0.382 1.00 82.88 76 VAL A C 1
ATOM 593 O O . VAL A 1 76 ? -4.984 -9.806 1.373 1.00 82.88 76 VAL A O 1
ATOM 596 N N . ASP A 1 77 ? -5.447 -9.881 -0.826 1.00 84.00 77 ASP A N 1
ATOM 597 C CA . ASP A 1 77 ? -5.096 -8.486 -1.099 1.00 84.00 77 ASP A CA 1
ATOM 598 C C . ASP A 1 77 ? -6.040 -7.545 -0.327 1.00 84.00 77 ASP A C 1
ATOM 600 O O . ASP A 1 77 ? -5.588 -6.621 0.357 1.00 84.00 77 ASP A O 1
ATOM 604 N N . ALA A 1 78 ? -7.348 -7.833 -0.331 1.00 85.88 78 ALA A N 1
ATOM 605 C CA . ALA A 1 78 ? -8.320 -7.103 0.483 1.00 85.88 78 ALA A CA 1
ATOM 606 C C . ALA A 1 78 ? -8.007 -7.200 1.987 1.00 85.88 78 ALA A C 1
ATOM 608 O O . ALA A 1 78 ? -7.982 -6.174 2.670 1.00 85.88 78 ALA A O 1
ATOM 609 N N . LEU A 1 79 ? -7.693 -8.397 2.497 1.00 90.19 79 LEU A N 1
ATOM 610 C CA . LEU A 1 79 ? -7.328 -8.578 3.907 1.00 90.19 79 LEU A CA 1
ATOM 611 C C . LEU A 1 79 ? -6.046 -7.834 4.291 1.00 90.19 79 LEU A C 1
ATOM 613 O O . LEU A 1 79 ? -5.974 -7.281 5.385 1.00 90.19 79 LEU A O 1
ATOM 617 N N . ILE A 1 80 ? -5.042 -7.787 3.412 1.00 94.00 80 ILE A N 1
ATOM 618 C CA . ILE A 1 80 ? -3.808 -7.026 3.649 1.00 94.00 80 ILE A CA 1
ATOM 619 C C . ILE A 1 80 ? -4.125 -5.533 3.759 1.00 94.00 80 ILE A C 1
ATOM 621 O O . ILE A 1 80 ? -3.647 -4.876 4.687 1.00 94.00 80 ILE A O 1
ATOM 625 N N . THR A 1 81 ? -4.952 -4.993 2.857 1.00 93.94 81 THR A N 1
ATOM 626 C CA . THR A 1 81 ? -5.340 -3.573 2.915 1.00 93.94 81 THR A CA 1
ATOM 627 C C . THR A 1 81 ? -6.144 -3.241 4.169 1.00 93.94 81 THR A C 1
ATOM 629 O O . THR A 1 81 ? -5.889 -2.215 4.800 1.00 93.94 81 THR A O 1
ATOM 632 N N . GLU A 1 82 ? -7.057 -4.124 4.583 1.00 94.69 82 GLU A N 1
ATOM 633 C CA . GLU A 1 82 ? -7.808 -3.967 5.827 1.00 94.69 82 GLU A CA 1
ATOM 634 C C . GLU A 1 82 ? -6.882 -4.040 7.044 1.00 94.69 82 GLU A C 1
ATOM 636 O O . GLU A 1 82 ? -6.938 -3.170 7.909 1.00 94.69 82 GLU A O 1
ATOM 641 N N . ASN A 1 83 ? -5.975 -5.018 7.099 1.00 95.56 83 ASN A N 1
ATOM 642 C CA . ASN A 1 83 ? -5.036 -5.166 8.208 1.00 95.56 83 ASN A CA 1
ATOM 643 C C . ASN A 1 83 ? -4.140 -3.928 8.349 1.00 95.56 83 ASN A C 1
ATOM 645 O O . ASN A 1 83 ? -4.019 -3.379 9.443 1.00 95.56 83 ASN A O 1
ATOM 649 N N . ARG A 1 84 ? -3.594 -3.429 7.234 1.00 97.44 84 ARG A N 1
ATOM 650 C CA . ARG A 1 84 ? -2.807 -2.192 7.206 1.00 97.44 84 ARG A CA 1
ATOM 651 C C . ARG A 1 84 ? -3.612 -0.996 7.717 1.00 97.44 84 ARG A C 1
ATOM 653 O O . ARG A 1 84 ? -3.139 -0.277 8.591 1.00 97.44 84 ARG A O 1
ATOM 660 N N . TYR A 1 85 ? -4.841 -0.819 7.231 1.00 97.50 85 TYR A N 1
ATOM 661 C CA . TYR A 1 85 ? -5.724 0.254 7.691 1.00 97.50 85 TYR A CA 1
ATOM 662 C C . TYR A 1 85 ? -5.990 0.176 9.203 1.00 97.50 85 TYR A C 1
ATOM 664 O O . TYR A 1 85 ? -5.935 1.184 9.909 1.00 97.50 85 TYR A O 1
ATOM 672 N N . MET A 1 86 ? -6.244 -1.027 9.724 1.00 97.38 86 MET A N 1
ATOM 673 C CA . MET A 1 86 ? -6.472 -1.232 11.155 1.00 97.38 86 MET A CA 1
ATOM 674 C C . MET A 1 86 ? -5.218 -0.925 11.983 1.00 97.38 86 MET A C 1
ATOM 676 O O . MET A 1 86 ? -5.332 -0.317 13.046 1.00 97.38 86 MET A O 1
ATOM 680 N N . GLN A 1 87 ? -4.026 -1.290 11.504 1.00 97.94 87 GLN A N 1
ATOM 681 C CA . GLN A 1 87 ? -2.759 -0.957 12.164 1.00 97.94 87 GLN A CA 1
ATOM 682 C C . GLN A 1 87 ? -2.533 0.559 12.232 1.00 97.94 87 GLN A C 1
ATOM 684 O O . GLN A 1 87 ? -2.267 1.082 13.314 1.00 97.94 87 GLN A O 1
ATOM 689 N N . GLU A 1 88 ? -2.723 1.272 11.119 1.00 97.75 88 GLU A N 1
ATOM 690 C CA . GLU A 1 88 ? -2.629 2.740 11.065 1.00 97.75 88 GLU A CA 1
ATOM 691 C C . GLU A 1 88 ? -3.637 3.391 12.032 1.00 97.75 88 GLU A C 1
ATOM 693 O O . GLU A 1 88 ? -3.312 4.323 12.773 1.00 97.75 88 GLU A O 1
ATOM 698 N N . ARG A 1 89 ? -4.860 2.848 12.114 1.00 98.00 89 ARG A N 1
ATOM 699 C CA . ARG A 1 89 ? -5.890 3.317 13.051 1.00 98.00 89 ARG A CA 1
ATOM 700 C C . ARG A 1 89 ? -5.503 3.108 14.513 1.00 98.00 89 ARG A C 1
ATOM 702 O O . ARG A 1 89 ? -5.753 3.988 15.338 1.00 98.00 89 ARG A O 1
ATOM 709 N N . ILE A 1 90 ? -4.919 1.957 14.841 1.00 97.69 90 ILE A N 1
ATOM 710 C CA . ILE A 1 90 ? -4.425 1.657 16.190 1.00 97.69 90 ILE A CA 1
ATOM 711 C C . ILE A 1 90 ? -3.299 2.620 16.564 1.00 97.69 90 ILE A C 1
ATOM 713 O O . ILE A 1 90 ? -3.304 3.144 17.677 1.00 97.69 90 ILE A O 1
ATOM 717 N N . GLN A 1 91 ? -2.374 2.887 15.644 1.00 97.50 91 GLN A N 1
ATOM 718 C CA . GLN A 1 91 ? -1.257 3.798 15.874 1.00 97.50 91 GLN A CA 1
ATOM 719 C C . GLN A 1 91 ? -1.739 5.222 16.194 1.00 97.50 91 GLN A C 1
ATOM 721 O O . GLN A 1 91 ? -1.348 5.780 17.219 1.00 97.50 91 GLN A O 1
ATOM 726 N N . LEU A 1 92 ? -2.678 5.761 15.409 1.00 97.50 92 LEU A N 1
ATOM 727 C CA . LEU A 1 92 ? -3.282 7.076 15.671 1.00 97.50 92 LEU A CA 1
ATOM 728 C C . LEU A 1 92 ? -3.925 7.161 17.065 1.00 97.50 92 LEU A C 1
ATOM 730 O O . LEU A 1 92 ? -3.736 8.135 17.792 1.00 97.50 92 LEU A O 1
ATOM 734 N N . LEU A 1 93 ? -4.662 6.123 17.472 1.00 96.19 93 LEU A N 1
ATOM 735 C CA . LEU A 1 93 ? -5.289 6.076 18.797 1.00 96.19 93 LEU A CA 1
ATOM 736 C C . LEU A 1 93 ? -4.258 5.975 19.932 1.00 96.19 93 LEU A C 1
ATOM 738 O O . LEU A 1 93 ? -4.482 6.497 21.025 1.00 96.19 93 LEU A O 1
ATOM 742 N N . GLN A 1 94 ? -3.127 5.305 19.704 1.00 97.69 94 GLN A N 1
ATOM 743 C CA . GLN A 1 94 ? -2.035 5.247 20.677 1.00 97.69 94 GLN A CA 1
ATOM 744 C C . GLN A 1 94 ? -1.364 6.615 20.854 1.00 97.69 94 GLN A C 1
ATOM 746 O O . GLN A 1 94 ? -1.082 7.012 21.989 1.00 97.69 94 GLN A O 1
ATOM 751 N N . GLU A 1 95 ? -1.165 7.356 19.765 1.00 96.56 95 GLU A N 1
ATOM 752 C CA . GLU A 1 95 ? -0.641 8.723 19.790 1.00 96.56 95 GLU A CA 1
ATOM 753 C C . GLU A 1 95 ? -1.598 9.670 20.527 1.00 96.56 95 GLU A C 1
ATOM 755 O O . GLU A 1 95 ? -1.178 10.366 21.457 1.00 96.56 95 GLU A O 1
ATOM 760 N N . GLU A 1 96 ? -2.897 9.626 20.221 1.00 93.56 96 GLU A N 1
ATOM 761 C CA . GLU A 1 96 ? -3.922 10.408 20.924 1.00 93.56 96 GLU A CA 1
ATOM 762 C C . GLU A 1 96 ? -3.959 10.082 22.426 1.00 93.56 96 GLU A C 1
ATOM 764 O O . GLU A 1 96 ? -3.943 10.979 23.276 1.00 93.56 96 GLU A O 1
ATOM 769 N N . LYS A 1 97 ? -3.912 8.791 22.781 1.00 94.56 97 LYS A N 1
ATOM 770 C CA . LYS A 1 97 ? -3.818 8.348 24.179 1.00 94.56 97 LYS A CA 1
ATOM 771 C C . LYS A 1 97 ? -2.579 8.922 24.869 1.00 94.56 97 LYS A C 1
ATOM 773 O O . LYS A 1 97 ? -2.668 9.334 26.028 1.00 94.56 97 LYS A O 1
ATOM 778 N N . SER A 1 98 ? -1.431 8.944 24.193 1.00 95.00 98 SER A N 1
ATOM 779 C CA . SER A 1 98 ? -0.189 9.487 24.754 1.00 95.00 98 SER A CA 1
ATOM 780 C C . SER A 1 98 ? -0.302 10.994 25.043 1.00 95.00 98 SER A C 1
ATOM 782 O O . SER A 1 98 ? 0.067 11.444 26.132 1.00 95.00 98 SER A O 1
ATOM 784 N N . LEU A 1 99 ? -0.920 11.755 24.131 1.00 93.19 99 LEU A N 1
ATOM 785 C CA . LEU A 1 99 ? -1.188 13.191 24.269 1.00 93.19 99 LEU A CA 1
ATOM 786 C C . LEU A 1 99 ? -2.155 13.492 25.422 1.00 93.19 99 LEU A C 1
ATOM 788 O O . LEU A 1 99 ? -1.925 14.414 26.217 1.00 93.19 99 LEU A O 1
ATOM 792 N N . LEU A 1 100 ? -3.217 12.695 25.557 1.00 93.31 100 LEU A N 1
ATOM 793 C CA . LEU A 1 100 ? -4.180 12.821 26.651 1.00 93.31 100 LEU A CA 1
ATOM 794 C C . LEU A 1 100 ? -3.549 12.495 28.006 1.00 93.31 100 LEU A C 1
ATOM 796 O O . LEU A 1 100 ? -3.763 13.231 28.968 1.00 93.31 100 LEU A O 1
ATOM 800 N N . LEU A 1 101 ? -2.725 11.446 28.095 1.00 96.62 101 LEU A N 1
ATOM 801 C CA . LEU A 1 101 ? -2.004 11.110 29.327 1.00 96.62 101 LEU A CA 1
ATOM 802 C C . LEU A 1 101 ? -1.031 12.218 29.743 1.00 96.62 101 LEU A C 1
ATOM 804 O O . LEU A 1 101 ? -0.979 12.578 30.922 1.00 96.62 101 LEU A O 1
ATOM 808 N N . ALA A 1 102 ? -0.301 12.800 28.790 1.00 92.94 102 ALA A N 1
ATOM 809 C CA . ALA A 1 102 ? 0.561 13.946 29.058 1.00 92.94 102 ALA A CA 1
ATOM 810 C C . ALA A 1 102 ? -0.244 15.147 29.585 1.00 92.94 102 ALA A C 1
ATOM 812 O O . ALA A 1 102 ? 0.161 15.786 30.558 1.00 92.94 102 ALA A O 1
ATOM 813 N N . SER A 1 103 ? -1.406 15.430 28.991 1.00 92.50 103 SER A N 1
ATOM 814 C CA . SER A 1 103 ? -2.303 16.504 29.439 1.00 92.50 103 SER A CA 1
ATOM 815 C C . SER A 1 103 ? -2.864 16.240 30.838 1.00 92.50 103 SER A C 1
ATOM 817 O O . SER A 1 103 ? -2.805 17.111 31.705 1.00 92.50 103 SER A O 1
ATOM 819 N N . LEU A 1 104 ? -3.319 15.015 31.107 1.00 92.88 104 LEU A N 1
ATOM 820 C CA . LEU A 1 104 ? -3.804 14.597 32.422 1.00 92.88 104 LEU A CA 1
ATOM 821 C C . LEU A 1 104 ? -2.728 14.766 33.499 1.00 92.88 104 LEU A C 1
ATOM 823 O O . LEU A 1 104 ? -3.016 15.281 34.577 1.00 92.88 104 LEU A O 1
ATOM 827 N N . ASN A 1 105 ? -1.487 14.369 33.217 1.00 91.44 105 ASN A N 1
ATOM 828 C CA . ASN A 1 105 ? -0.380 14.525 34.159 1.00 91.44 105 ASN A CA 1
ATOM 829 C C . ASN A 1 105 ? -0.082 16.002 34.462 1.00 91.44 105 ASN A C 1
ATOM 831 O O . ASN A 1 105 ? 0.158 16.347 35.622 1.00 91.44 105 ASN A O 1
ATOM 835 N N . LYS A 1 106 ? -0.175 16.890 33.461 1.00 93.75 106 LYS A N 1
ATOM 836 C CA . LYS A 1 106 ? -0.068 18.345 33.670 1.00 93.75 106 LYS A CA 1
ATOM 837 C C . LYS A 1 106 ? -1.161 18.852 34.616 1.00 93.75 106 LYS A C 1
ATOM 839 O O . LYS A 1 106 ? -0.851 19.547 35.582 1.00 93.75 106 LYS A O 1
ATOM 844 N N . TYR A 1 107 ? -2.418 18.464 34.390 1.00 89.69 107 TYR A N 1
ATOM 845 C CA . TYR A 1 107 ? -3.534 18.880 35.247 1.00 89.69 107 TYR A CA 1
ATOM 846 C C . TYR A 1 107 ? -3.451 18.305 36.664 1.00 89.69 107 TYR A C 1
ATOM 848 O O . TYR A 1 107 ? -3.674 19.037 37.624 1.00 89.69 107 TYR A O 1
ATOM 856 N N . LYS A 1 108 ? -3.052 17.038 36.824 1.00 88.31 108 LYS A N 1
ATOM 857 C CA . LYS A 1 108 ? -2.799 16.437 38.144 1.00 88.31 108 LYS A CA 1
ATOM 858 C C . LYS A 1 108 ? -1.731 17.206 38.924 1.00 88.31 108 LYS A C 1
ATOM 860 O O . LYS A 1 108 ? -1.927 17.492 40.099 1.00 88.31 108 LYS A O 1
ATOM 865 N N . SER A 1 109 ? -0.636 17.594 38.267 1.00 83.31 109 SER A N 1
ATOM 866 C CA . SER A 1 109 ? 0.414 18.404 38.899 1.00 83.31 109 SER A CA 1
ATOM 867 C C . SER A 1 109 ? -0.102 19.771 39.368 1.00 83.31 109 SER A C 1
ATOM 869 O O . SER A 1 109 ? 0.270 20.228 40.446 1.00 83.31 109 SER A O 1
ATOM 871 N N . LEU A 1 110 ? -0.981 20.417 38.596 1.00 84.38 110 LEU A N 1
ATOM 872 C CA . LEU A 1 110 ? -1.621 21.678 38.992 1.00 84.38 110 LEU A CA 1
ATOM 873 C C . LEU A 1 110 ? -2.601 21.497 40.160 1.00 84.38 110 LEU A C 1
ATOM 875 O O . LEU A 1 110 ? -2.639 22.334 41.058 1.00 84.38 110 LEU A O 1
ATOM 879 N N . ALA A 1 111 ? -3.364 20.404 40.174 1.00 78.88 111 ALA A N 1
ATOM 880 C CA . ALA A 1 111 ? -4.309 20.104 41.245 1.00 78.88 111 ALA A CA 1
ATOM 881 C C . ALA A 1 111 ? -3.603 19.820 42.582 1.00 78.88 111 ALA A C 1
ATOM 883 O O . ALA A 1 111 ? -3.990 20.388 43.601 1.00 78.88 111 ALA A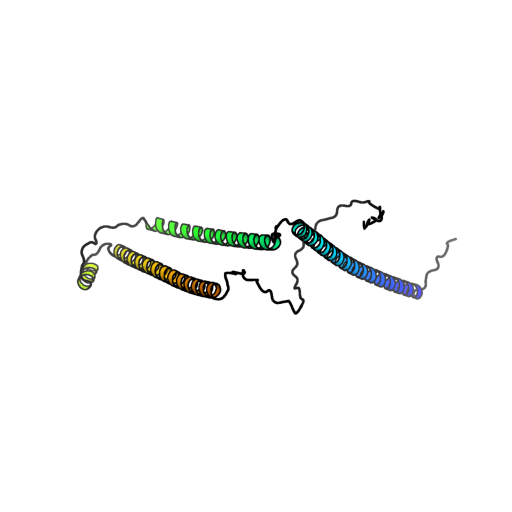 O 1
ATOM 884 N N . GLU A 1 112 ? -2.528 19.023 42.591 1.00 78.81 112 GLU A N 1
ATOM 885 C CA . GLU A 1 112 ? -1.753 18.769 43.818 1.00 78.81 112 GLU A CA 1
ATOM 886 C C . GLU A 1 112 ? -1.069 20.040 44.345 1.00 78.81 112 GLU A C 1
ATOM 888 O O . GLU A 1 112 ? -1.012 20.243 45.556 1.00 78.81 112 GLU A O 1
ATOM 893 N N . LYS A 1 113 ? -0.645 20.960 43.464 1.00 72.25 113 LYS A N 1
ATOM 894 C CA . LYS A 1 113 ? -0.158 22.291 43.880 1.00 72.25 113 LYS A CA 1
ATOM 895 C C . LYS A 1 113 ? -1.235 23.127 44.585 1.00 72.25 113 LYS A C 1
ATOM 897 O O . LYS A 1 113 ? -0.898 23.955 45.426 1.00 72.25 113 LYS A O 1
ATOM 902 N N . ASN A 1 114 ? -2.512 22.902 44.274 1.00 60.72 114 ASN A N 1
ATOM 903 C CA . ASN A 1 114 ? -3.640 23.643 44.844 1.00 60.72 114 ASN A CA 1
ATOM 904 C C . ASN A 1 114 ? -4.264 22.971 46.084 1.00 60.72 114 ASN A C 1
ATOM 906 O O . ASN A 1 114 ? -4.947 23.645 46.852 1.00 60.72 114 ASN A O 1
ATOM 910 N N . ARG A 1 115 ? -4.003 21.677 46.336 1.00 58.16 115 ARG A N 1
ATOM 911 C CA . ARG A 1 115 ? -4.574 20.896 47.457 1.00 58.16 115 ARG A CA 1
ATOM 912 C C . ARG A 1 115 ? -4.067 21.305 48.853 1.00 58.16 115 ARG A C 1
ATOM 914 O O . ARG A 1 115 ? -4.576 20.825 49.859 1.00 58.16 115 ARG A O 1
ATOM 921 N N . GLY A 1 116 ? -3.114 22.234 48.934 1.00 52.47 116 GLY A N 1
ATOM 922 C CA . GLY A 1 116 ? -2.642 22.838 50.188 1.00 52.47 116 GLY A CA 1
ATOM 923 C C . GLY A 1 116 ? -3.549 23.926 50.794 1.00 52.47 116 GLY A C 1
ATOM 924 O O . GLY A 1 116 ? -3.160 24.530 51.788 1.00 52.47 116 GLY A O 1
ATOM 925 N N . ARG A 1 117 ? -4.730 24.216 50.224 1.00 51.88 117 ARG A N 1
ATOM 926 C CA . ARG A 1 117 ? -5.687 25.231 50.721 1.00 51.88 117 ARG A CA 1
ATOM 927 C C . ARG A 1 117 ? -7.087 24.591 50.896 1.00 51.88 117 ARG A C 1
ATOM 929 O O . ARG A 1 117 ? -7.722 24.280 49.897 1.00 51.88 117 ARG A O 1
ATOM 936 N N . GLY A 1 118 ? -7.510 24.313 52.145 1.00 44.53 118 GLY A N 1
ATOM 937 C CA . GLY A 1 118 ? -8.733 23.559 52.547 1.00 44.53 118 GLY A CA 1
ATOM 938 C C . GLY A 1 118 ? -10.080 24.279 52.321 1.00 44.53 118 GLY A C 1
ATOM 939 O O . GLY A 1 118 ? -10.096 25.339 51.711 1.00 44.53 118 GLY A O 1
ATOM 940 N N . GLY A 1 119 ? -11.265 23.822 52.763 1.00 44.59 119 GLY A N 1
ATOM 941 C CA . GLY A 1 119 ? -11.773 22.664 53.525 1.00 44.59 119 GLY A CA 1
ATOM 942 C C . GLY A 1 119 ? -13.321 22.794 53.623 1.00 44.59 119 GLY A C 1
ATOM 943 O O . GLY A 1 119 ? -13.833 23.905 53.507 1.00 44.59 119 GLY A O 1
ATOM 944 N N . ALA A 1 120 ? -14.086 21.699 53.778 1.00 45.19 120 ALA A N 1
ATOM 945 C CA . ALA A 1 120 ? -15.548 21.667 53.556 1.00 45.19 120 ALA A CA 1
ATOM 946 C C . ALA A 1 120 ? -16.365 21.102 54.742 1.00 45.19 120 ALA A C 1
ATOM 948 O O . ALA A 1 120 ? -16.226 19.924 55.059 1.00 45.19 120 ALA A O 1
ATOM 949 N N . ALA A 1 121 ? -17.261 21.904 55.339 1.00 46.16 121 ALA A N 1
ATOM 950 C CA . ALA A 1 121 ? -18.415 21.452 56.140 1.00 46.16 121 ALA A CA 1
ATOM 951 C C . ALA A 1 121 ? -19.369 22.633 56.448 1.00 46.16 121 ALA A C 1
ATOM 953 O O . ALA A 1 121 ? -18.952 23.568 57.123 1.00 46.16 121 ALA A O 1
ATOM 954 N N . GLY A 1 122 ? -20.641 22.599 56.010 1.00 44.66 122 GLY A N 1
ATOM 955 C CA . GLY A 1 122 ? -21.674 23.490 56.586 1.00 44.66 122 GLY A CA 1
ATOM 956 C C . GLY A 1 122 ? -22.745 24.107 55.673 1.00 44.66 122 GLY A C 1
ATOM 957 O O . GLY A 1 122 ? -23.091 25.264 55.886 1.00 44.66 122 GLY A O 1
ATOM 958 N N . ILE A 1 123 ? -23.304 23.408 54.676 1.00 49.84 123 ILE A N 1
ATOM 959 C CA . ILE A 1 123 ? -24.347 23.994 53.802 1.00 49.84 123 ILE A CA 1
ATOM 960 C C . ILE A 1 123 ? -25.531 23.027 53.659 1.00 49.84 123 ILE A C 1
ATOM 962 O O . ILE A 1 123 ? -25.678 22.376 52.629 1.00 49.84 123 ILE A O 1
ATOM 966 N N . THR A 1 124 ? -26.369 22.891 54.693 1.00 42.06 124 THR A N 1
ATOM 967 C CA . THR A 1 124 ? -27.517 21.954 54.653 1.00 42.06 124 THR A CA 1
ATOM 968 C C . THR A 1 124 ? -28.884 22.564 54.967 1.00 42.06 124 THR A C 1
ATOM 970 O O . THR A 1 124 ? -29.863 21.829 55.007 1.00 42.06 124 THR A O 1
ATOM 973 N N . THR A 1 125 ? -29.034 23.880 55.121 1.00 40.19 125 THR A N 1
ATOM 974 C CA . THR A 1 125 ? -30.365 24.475 55.358 1.00 40.19 125 THR A CA 1
ATOM 975 C C . THR A 1 125 ? -30.553 25.768 54.570 1.00 40.19 125 THR A C 1
ATOM 977 O O . THR A 1 125 ? -29.801 26.728 54.706 1.00 40.19 125 THR A O 1
ATOM 980 N N . GLY A 1 126 ? -31.536 25.737 53.666 1.00 48.91 126 GLY A N 1
ATOM 981 C CA . GLY A 1 126 ? -31.771 26.738 52.629 1.00 48.91 126 GLY A CA 1
ATOM 982 C C . GLY A 1 126 ? -32.065 28.137 53.165 1.00 48.91 126 GLY A C 1
ATOM 983 O O . GLY A 1 126 ? -32.910 28.324 54.037 1.00 48.91 126 GLY A O 1
ATOM 984 N N . ILE A 1 127 ? -31.385 29.120 52.574 1.00 50.03 127 ILE A N 1
ATOM 985 C CA . ILE A 1 127 ? -31.510 30.551 52.860 1.00 50.03 127 ILE A CA 1
ATOM 986 C C . ILE A 1 127 ? -31.984 31.235 51.572 1.00 50.03 127 ILE A C 1
ATOM 988 O O . ILE A 1 127 ? -31.472 30.949 50.490 1.00 50.03 127 ILE A O 1
ATOM 992 N N . SER A 1 128 ? -32.976 32.123 51.667 1.00 57.81 128 SER A N 1
ATOM 993 C CA . SER A 1 128 ? -33.514 32.872 50.522 1.00 57.81 128 SER A CA 1
ATOM 994 C C . SER A 1 128 ? -32.443 33.757 49.866 1.00 57.81 128 SER A C 1
ATOM 996 O O . SER A 1 128 ? -31.648 34.385 50.563 1.00 57.81 128 SER A O 1
ATOM 998 N N . ASN A 1 129 ? -32.455 33.863 48.529 1.00 49.53 129 ASN A N 1
ATOM 999 C CA . ASN A 1 129 ? -31.442 34.556 47.710 1.00 49.53 129 ASN A CA 1
ATOM 1000 C C . ASN A 1 129 ? -31.069 35.970 48.207 1.00 49.53 129 ASN A C 1
ATOM 1002 O O . ASN A 1 129 ? -29.908 36.365 48.119 1.00 49.53 129 ASN A O 1
ATOM 1006 N N . LYS A 1 130 ? -32.030 36.727 48.759 1.00 50.53 130 LYS A N 1
ATOM 1007 C CA . LYS A 1 130 ? -31.782 38.086 49.280 1.00 50.53 130 LYS A CA 1
ATOM 1008 C C . LYS A 1 130 ? -31.116 38.083 50.662 1.00 50.53 130 LYS A C 1
ATOM 1010 O O . LYS A 1 130 ? -30.230 38.892 50.911 1.00 50.53 130 LYS A O 1
ATOM 1015 N N . GLN A 1 131 ? -31.483 37.140 51.530 1.00 50.22 131 GLN A N 1
ATOM 1016 C CA . GLN A 1 131 ? -30.829 36.947 52.831 1.00 50.22 131 GLN A CA 1
ATOM 1017 C C . GLN A 1 131 ? -29.426 36.339 52.667 1.00 50.22 131 GLN A C 1
ATOM 1019 O O . GLN A 1 131 ? -28.521 36.671 53.426 1.00 50.22 131 GLN A O 1
ATOM 1024 N N . MET A 1 132 ? -29.218 35.519 51.630 1.00 51.69 132 MET A N 1
ATOM 1025 C CA . MET A 1 132 ? -27.916 34.941 51.292 1.00 51.69 132 MET A CA 1
ATOM 1026 C C . MET A 1 132 ? -26.909 36.006 50.830 1.00 51.69 132 MET A C 1
ATOM 1028 O O . MET A 1 132 ? -25.769 35.983 51.280 1.00 51.69 132 MET A O 1
ATOM 1032 N N . GLN A 1 133 ? -27.319 36.983 50.008 1.00 52.94 133 GLN A N 1
ATOM 1033 C CA . GLN A 1 133 ? -26.440 38.095 49.609 1.00 52.94 133 GLN A CA 1
ATOM 1034 C C . GLN A 1 133 ? -26.040 38.991 50.792 1.00 52.94 133 GLN A C 1
ATOM 1036 O O . GLN A 1 133 ? -24.879 39.376 50.893 1.00 52.94 133 GLN A O 1
ATOM 1041 N N . GLN A 1 134 ? -26.960 39.274 51.721 1.00 53.41 134 GLN A N 1
ATOM 1042 C CA . GLN A 1 134 ? -26.661 40.092 52.905 1.00 53.41 134 GLN A CA 1
ATOM 1043 C C . GLN A 1 134 ? -25.764 39.379 53.928 1.00 53.41 134 GLN A C 1
ATOM 1045 O O . GLN A 1 134 ? -24.880 40.014 54.499 1.00 53.41 134 GLN A O 1
ATOM 1050 N N . LEU A 1 135 ? -25.929 38.067 54.125 1.00 54.19 135 LEU A N 1
ATOM 1051 C CA . LEU A 1 135 ? -25.048 37.278 54.998 1.00 54.19 135 LEU A CA 1
ATOM 1052 C C . LEU A 1 135 ? -23.640 37.094 54.401 1.00 54.19 135 LEU A C 1
ATOM 1054 O O . LEU A 1 135 ? -22.660 37.111 55.143 1.00 54.19 135 LEU A O 1
ATOM 1058 N N . LEU A 1 136 ? -23.521 37.000 53.071 1.00 50.94 136 LEU A N 1
ATOM 1059 C CA . LEU A 1 136 ? -22.233 36.934 52.362 1.00 50.94 136 LEU A CA 1
ATOM 1060 C C . LEU A 1 136 ? -21.439 38.249 52.421 1.00 50.94 136 LEU A C 1
ATOM 1062 O O . LEU A 1 136 ? -20.215 38.221 52.326 1.00 50.94 136 LEU A O 1
ATOM 1066 N N . GLN A 1 137 ? -22.108 39.392 52.592 1.00 53.44 137 GLN A N 1
ATOM 1067 C CA . GLN A 1 137 ? -21.446 40.696 52.697 1.00 53.44 137 GLN A CA 1
ATOM 1068 C C . GLN A 1 137 ? -20.901 40.979 54.112 1.00 53.44 137 GLN A C 1
ATOM 1070 O O . GLN A 1 137 ? -20.000 41.801 54.259 1.00 53.44 137 GLN A O 1
ATOM 1075 N N . GLY A 1 138 ? -21.446 40.325 55.147 1.00 47.31 138 GLY A N 1
ATOM 1076 C CA . GLY A 1 138 ? -21.119 40.583 56.557 1.00 47.31 138 GLY A CA 1
ATOM 1077 C C . GLY A 1 138 ? -20.091 39.638 57.191 1.00 47.31 138 GLY A C 1
ATOM 1078 O O . GLY A 1 138 ? -19.617 39.916 58.290 1.00 47.31 138 GLY A O 1
ATOM 1079 N N . CYS A 1 139 ? -19.726 38.533 56.536 1.00 43.28 139 CYS A N 1
ATOM 1080 C CA . CYS A 1 139 ? -18.801 37.546 57.094 1.00 43.28 139 CYS A CA 1
ATOM 1081 C C . CYS A 1 139 ? -17.411 37.678 56.460 1.00 43.28 139 CYS A C 1
ATOM 1083 O O . CYS A 1 139 ? -17.118 37.122 55.402 1.00 43.28 139 CYS A O 1
ATOM 1085 N N . SER A 1 140 ? -16.549 38.443 57.123 1.00 47.62 140 SER A N 1
ATOM 1086 C CA . SER A 1 140 ? -15.117 38.462 56.841 1.00 47.62 140 SER A CA 1
ATOM 1087 C C . SER A 1 140 ? -14.503 37.180 57.414 1.00 47.62 140 SER A 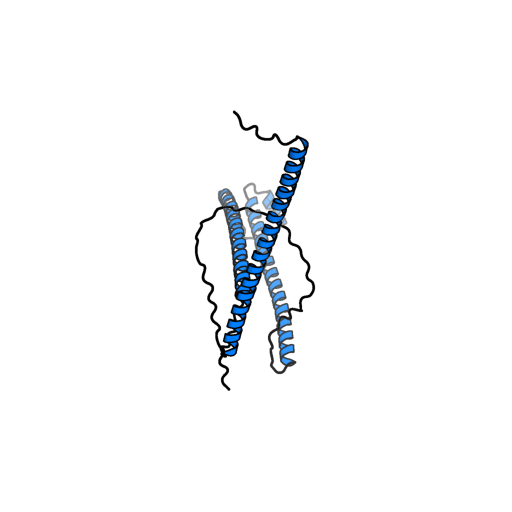C 1
ATOM 1089 O O . SER A 1 140 ? -14.253 37.114 58.614 1.00 47.62 140 SER A O 1
ATOM 1091 N N . THR A 1 141 ? -14.411 36.127 56.591 1.00 44.38 141 THR A N 1
ATOM 1092 C CA . THR A 1 141 ? -13.370 35.066 56.542 1.00 44.38 141 THR A CA 1
ATOM 1093 C C . THR A 1 141 ? -13.823 33.918 55.605 1.00 44.38 141 THR A C 1
ATOM 1095 O O . THR A 1 141 ? -14.827 33.261 55.841 1.00 44.38 141 THR A O 1
ATOM 1098 N N . ASP A 1 142 ? -13.104 33.720 54.492 1.00 49.19 142 ASP A N 1
ATOM 1099 C CA . ASP A 1 142 ? -12.966 32.502 53.657 1.00 49.19 142 ASP A CA 1
ATOM 1100 C C . ASP A 1 142 ? -14.197 31.681 53.169 1.00 49.19 142 ASP A C 1
ATOM 1102 O O . ASP A 1 142 ? -14.115 30.465 53.020 1.00 49.19 142 ASP A O 1
ATOM 1106 N N . VAL A 1 143 ? -15.322 32.311 52.793 1.00 47.09 143 VAL A N 1
ATOM 1107 C CA . VAL A 1 143 ? -16.519 31.623 52.214 1.00 47.09 143 VAL A CA 1
ATOM 1108 C C . VAL A 1 143 ? -16.558 31.599 50.664 1.00 47.09 143 VAL A C 1
ATOM 1110 O O . VAL A 1 143 ? -17.334 30.865 50.045 1.00 47.09 143 VAL A O 1
ATOM 1113 N N . SER A 1 144 ? -15.701 32.368 49.986 1.00 53.81 144 SER A N 1
ATOM 1114 C CA . SER A 1 144 ? -15.755 32.549 48.521 1.00 53.81 144 SER A CA 1
ATOM 1115 C C . SER A 1 144 ? -15.447 31.270 47.714 1.00 53.81 144 SER A C 1
ATOM 1117 O O . SER A 1 144 ? -16.108 31.001 46.708 1.00 53.81 144 SER A O 1
ATOM 1119 N N . SER A 1 145 ? -14.514 30.429 48.175 1.00 53.12 145 SER A N 1
ATOM 1120 C CA . SER A 1 145 ? -14.086 29.204 47.475 1.00 53.12 145 SER A CA 1
ATOM 1121 C C . SER A 1 145 ? -15.149 28.099 47.484 1.00 53.12 145 SER A C 1
ATOM 1123 O O . SER A 1 145 ? -15.489 27.572 46.429 1.00 53.12 145 SER A O 1
ATOM 1125 N N . ALA A 1 146 ? -15.769 27.815 48.632 1.00 52.56 146 ALA A N 1
ATOM 1126 C CA . ALA A 1 146 ? -16.783 26.762 48.752 1.00 52.56 146 ALA A CA 1
ATOM 1127 C C . ALA A 1 146 ? -18.028 27.029 47.881 1.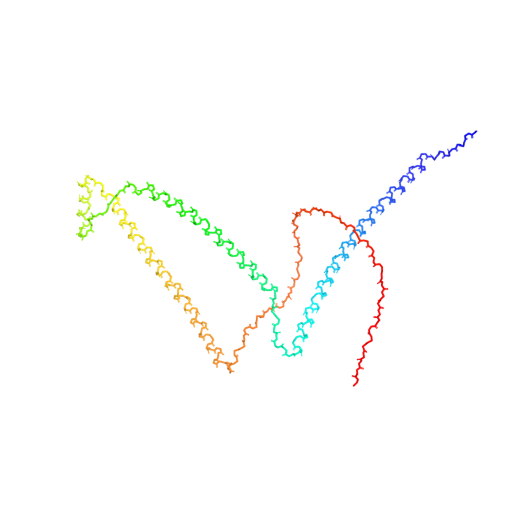00 52.56 146 ALA A C 1
ATOM 1129 O O . ALA A 1 146 ? -18.619 26.111 47.311 1.00 52.56 146 ALA A O 1
ATOM 1130 N N . THR A 1 147 ? -18.413 28.299 47.709 1.00 57.12 147 THR A N 1
ATOM 1131 C CA . THR A 1 147 ? -19.498 28.662 46.781 1.00 57.12 147 THR A CA 1
ATOM 1132 C C . THR A 1 147 ? -19.103 28.476 45.314 1.00 57.12 147 THR A C 1
ATOM 1134 O O . THR A 1 147 ? -19.962 28.181 44.483 1.00 57.12 147 THR A O 1
ATOM 1137 N N . ALA A 1 148 ? -17.819 28.624 44.974 1.00 65.44 148 ALA A N 1
ATOM 1138 C CA . ALA A 1 148 ? -17.305 28.328 43.640 1.00 65.44 148 ALA A CA 1
ATOM 1139 C C . ALA A 1 148 ? -17.313 26.823 43.354 1.00 65.44 148 ALA A C 1
ATOM 1141 O O . ALA A 1 148 ? -17.751 26.427 42.275 1.00 65.44 148 ALA A O 1
ATOM 1142 N N . ASP A 1 149 ? -16.955 25.994 44.334 1.00 66.56 149 ASP A N 1
ATOM 1143 C CA . ASP A 1 149 ? -16.951 24.535 44.192 1.00 66.56 149 ASP A CA 1
ATOM 1144 C C . ASP A 1 149 ? -18.362 23.962 44.017 1.00 66.56 149 ASP A C 1
ATOM 1146 O O . ASP A 1 149 ? -18.582 23.097 43.171 1.00 66.56 149 ASP A O 1
ATOM 1150 N N . VAL A 1 150 ? -19.356 24.493 44.736 1.00 74.25 150 VAL A N 1
ATOM 1151 C CA . VAL A 1 150 ? -20.762 24.097 44.546 1.00 74.25 150 VAL A CA 1
ATOM 1152 C C . VAL A 1 150 ? -21.283 24.536 43.176 1.00 74.25 150 VAL A C 1
ATOM 1154 O O . VAL A 1 150 ? -21.939 23.751 42.493 1.00 74.25 150 VAL A O 1
ATOM 1157 N N . ARG A 1 151 ? -20.964 25.759 42.729 1.00 73.06 151 ARG A N 1
ATOM 1158 C CA . ARG A 1 151 ? -21.317 26.208 41.369 1.00 73.06 151 ARG A CA 1
ATOM 1159 C C . ARG A 1 151 ? -20.659 25.332 40.300 1.00 73.06 151 ARG A C 1
ATOM 1161 O O . ARG A 1 151 ? -21.311 24.994 39.317 1.00 73.06 151 ARG A O 1
ATOM 1168 N N . SER A 1 152 ? -19.409 24.928 40.517 1.00 73.19 152 SER A N 1
ATOM 1169 C CA . SER A 1 152 ? -18.673 24.007 39.648 1.00 73.19 152 SER A CA 1
ATOM 1170 C C . SER A 1 152 ? -19.321 22.620 39.616 1.00 73.19 152 SER A C 1
ATOM 1172 O O . SER A 1 152 ? -19.571 22.081 38.543 1.00 73.19 152 SER A O 1
ATOM 1174 N N . LEU A 1 153 ? -19.701 22.068 40.771 1.00 80.75 153 LEU A N 1
ATOM 1175 C CA . LEU A 1 153 ? -20.387 20.779 40.849 1.00 80.75 153 LEU A CA 1
ATOM 1176 C C . LEU A 1 153 ? -21.750 20.805 40.145 1.00 80.75 153 LEU A C 1
ATOM 1178 O O . LEU A 1 153 ? -22.076 19.875 39.413 1.00 80.75 153 LEU A O 1
ATOM 1182 N N . VAL A 1 154 ? -22.536 21.868 40.327 1.00 87.44 154 VAL A N 1
ATOM 1183 C CA . VAL A 1 154 ? -23.814 22.040 39.619 1.00 87.44 154 VAL A CA 1
ATOM 1184 C C . VAL A 1 154 ? -23.589 22.126 38.110 1.00 87.44 154 VAL A C 1
ATOM 1186 O O . VAL A 1 154 ? -24.317 21.480 37.360 1.00 87.44 154 VAL A O 1
ATOM 1189 N N . ALA A 1 155 ? -22.559 22.848 37.659 1.00 76.50 155 ALA A N 1
ATOM 1190 C CA . ALA A 1 155 ? -22.196 22.899 36.245 1.00 76.50 155 ALA A CA 1
ATOM 1191 C C . ALA A 1 155 ? -21.795 21.514 35.705 1.00 76.50 155 ALA A C 1
ATOM 1193 O O . ALA A 1 155 ? -22.275 21.112 34.651 1.00 76.50 155 ALA A O 1
ATOM 1194 N N . LEU A 1 156 ? -21.002 20.741 36.455 1.00 87.00 156 LEU A N 1
ATOM 1195 C CA . LEU A 1 156 ? -20.598 19.382 36.073 1.00 87.00 156 LEU A CA 1
ATOM 1196 C C . LEU A 1 156 ? -21.772 18.398 36.037 1.00 87.00 156 LEU A C 1
ATOM 1198 O O . LEU A 1 156 ? -21.834 17.536 35.162 1.00 87.00 156 LEU A O 1
ATOM 1202 N N . LEU A 1 157 ? -22.719 18.510 36.969 1.00 91.19 157 LEU A N 1
ATOM 1203 C CA . LEU A 1 157 ? -23.924 17.682 36.966 1.00 91.19 157 LEU A CA 1
ATOM 1204 C C . LEU A 1 157 ? -24.854 18.048 35.806 1.00 91.19 157 LEU A C 1
ATOM 1206 O O . LEU A 1 157 ? -25.412 17.147 35.181 1.00 91.19 157 LEU A O 1
ATOM 1210 N N . LEU A 1 158 ? -24.994 19.337 35.486 1.00 93.06 158 LEU A N 1
ATOM 1211 C CA . LEU A 1 158 ? -25.743 19.790 34.312 1.00 93.06 158 LEU A CA 1
ATOM 1212 C C . LEU A 1 158 ? -25.107 19.285 33.016 1.00 93.06 158 LEU A C 1
ATOM 1214 O O . LEU A 1 158 ? -25.824 18.752 32.172 1.00 93.06 158 LEU A O 1
ATOM 1218 N N . GLU A 1 159 ? -23.781 19.367 32.895 1.00 84.75 159 GLU A N 1
ATOM 1219 C CA . GLU A 1 159 ? -23.056 18.841 31.736 1.00 84.75 159 GLU A CA 1
ATOM 1220 C C . GLU A 1 159 ? -23.236 17.320 31.619 1.00 84.75 159 GLU A C 1
ATOM 1222 O O . GLU A 1 159 ? -23.622 16.811 30.571 1.00 84.75 159 GLU A O 1
ATOM 1227 N N . SER A 1 160 ? -23.110 16.587 32.732 1.00 92.25 160 SER A N 1
ATOM 1228 C CA . SER A 1 160 ? -23.323 15.134 32.755 1.00 92.25 160 SER A CA 1
ATOM 1229 C C . SER A 1 160 ? -24.750 14.727 32.363 1.00 92.25 160 SER A C 1
ATOM 1231 O O . SER A 1 160 ? -24.956 13.713 31.686 1.00 92.25 160 SER A O 1
ATOM 1233 N N . LEU A 1 161 ? -25.759 15.500 32.772 1.00 93.69 161 LEU A N 1
ATOM 1234 C CA . LEU A 1 161 ? -27.145 15.279 32.355 1.00 93.69 161 LEU A CA 1
ATOM 1235 C C . LEU A 1 161 ? -27.348 15.601 30.871 1.00 93.69 161 LEU A C 1
ATOM 1237 O O . LEU A 1 161 ? -28.073 14.872 30.183 1.00 93.69 161 LEU A O 1
ATOM 1241 N N . ASN A 1 162 ? -26.701 16.652 30.372 1.00 92.75 162 ASN A N 1
ATOM 1242 C CA . ASN A 1 162 ? -26.748 17.034 28.968 1.00 92.75 162 ASN A CA 1
ATOM 1243 C C . ASN A 1 162 ? -26.121 15.950 28.075 1.00 92.75 162 ASN A C 1
ATOM 1245 O O . ASN A 1 162 ? -26.765 15.492 27.129 1.00 92.75 162 ASN A O 1
ATOM 1249 N N . ASP A 1 163 ? -24.949 15.432 28.446 1.00 95.12 163 ASP A N 1
ATOM 1250 C CA . ASP A 1 163 ? -24.268 14.338 27.745 1.00 95.12 163 ASP A CA 1
ATOM 1251 C C . ASP A 1 163 ? -25.125 13.072 27.667 1.00 95.12 163 ASP A C 1
ATOM 1253 O O . ASP A 1 163 ? -25.302 12.484 26.595 1.00 95.12 163 ASP A O 1
ATOM 1257 N N . ARG A 1 164 ? -25.730 12.658 28.790 1.00 96.06 164 ARG A N 1
ATOM 1258 C CA . ARG A 1 164 ? -26.644 11.501 28.808 1.00 96.06 164 ARG A CA 1
ATOM 1259 C C . ARG A 1 164 ? -27.868 11.728 27.923 1.00 96.06 164 ARG A C 1
ATOM 1261 O O . ARG A 1 164 ? -28.317 10.804 27.243 1.00 96.06 164 ARG A O 1
ATOM 1268 N N . THR A 1 165 ? -28.395 12.949 27.902 1.00 94.38 165 THR A N 1
ATOM 1269 C CA . THR A 1 165 ? -29.527 13.324 27.046 1.00 94.38 165 THR A CA 1
ATOM 1270 C C . THR A 1 165 ? -29.145 13.267 25.564 1.00 94.38 165 THR A C 1
ATOM 1272 O O . THR A 1 165 ? -29.899 12.735 24.743 1.00 94.38 165 THR A O 1
ATOM 1275 N N . LEU A 1 166 ? -27.952 13.747 25.209 1.00 94.00 166 LEU A N 1
ATOM 1276 C CA . LEU A 1 166 ? -27.416 13.688 23.851 1.00 94.00 166 LEU A CA 1
ATOM 1277 C C . LEU A 1 166 ? -27.176 12.240 23.401 1.00 94.00 166 LEU A C 1
ATOM 1279 O O . LEU A 1 166 ? -27.610 11.861 22.309 1.00 94.00 166 LEU A O 1
ATOM 1283 N N . ALA A 1 167 ? -26.584 11.404 24.258 1.00 95.12 167 ALA A N 1
ATOM 1284 C CA . ALA A 1 167 ? -26.366 9.984 23.988 1.00 95.12 167 ALA A CA 1
ATOM 1285 C C . ALA A 1 167 ? -27.685 9.236 23.728 1.00 95.12 167 ALA A C 1
ATOM 1287 O O . ALA A 1 167 ? -27.809 8.516 22.733 1.00 95.12 167 ALA A O 1
ATOM 1288 N N . LEU A 1 168 ? -28.711 9.472 24.554 1.00 94.88 168 LEU A N 1
ATOM 1289 C CA . LEU A 1 168 ? -30.051 8.916 24.337 1.00 94.88 168 LEU A CA 1
ATOM 1290 C C . LEU A 1 168 ? -30.659 9.373 23.006 1.00 94.88 168 LEU A C 1
ATOM 1292 O O . LEU A 1 168 ? -31.276 8.576 22.297 1.00 94.88 168 LEU A O 1
ATOM 1296 N N . ASN A 1 169 ? -30.476 10.638 22.625 1.00 92.38 169 ASN A N 1
ATOM 1297 C CA . ASN A 1 169 ? -30.948 11.142 21.336 1.00 92.38 169 ASN A CA 1
ATOM 1298 C C . ASN A 1 169 ? -30.224 10.486 20.152 1.00 92.38 169 ASN A C 1
ATOM 1300 O O . ASN A 1 169 ? -30.869 10.145 19.156 1.00 92.38 169 ASN A O 1
ATOM 1304 N N . HIS A 1 170 ? -28.912 10.265 20.248 1.00 97.94 170 HIS A N 1
ATOM 1305 C CA . HIS A 1 170 ? -28.146 9.540 19.231 1.00 97.94 170 HIS A CA 1
ATOM 1306 C C . HIS A 1 170 ? -28.623 8.090 19.108 1.00 97.94 170 HIS A C 1
ATOM 1308 O O . HIS A 1 170 ? -28.901 7.628 18.000 1.00 97.94 170 HIS A O 1
ATOM 1314 N N . GLN A 1 171 ? -28.828 7.407 20.237 1.00 97.25 171 GLN A N 1
ATOM 1315 C CA . GLN A 1 171 ? -29.364 6.048 20.265 1.00 97.25 171 GLN A CA 1
ATOM 1316 C C . GLN A 1 171 ? -30.764 5.974 19.638 1.00 97.25 171 GLN A C 1
ATOM 1318 O O . GLN A 1 171 ? -31.025 5.106 18.808 1.00 97.25 171 GLN A O 1
ATOM 1323 N N . ARG A 1 172 ? -31.662 6.916 19.957 1.00 96.81 172 ARG A N 1
ATOM 1324 C CA . ARG A 1 172 ? -32.997 6.998 19.336 1.00 96.81 172 ARG A CA 1
ATOM 1325 C C . ARG A 1 172 ? -32.918 7.181 17.819 1.00 96.81 172 ARG A C 1
ATOM 1327 O O . ARG A 1 172 ? -33.672 6.534 17.094 1.00 96.81 172 ARG A O 1
ATOM 1334 N N . LYS A 1 173 ? -32.006 8.027 17.322 1.00 95.81 173 LYS A N 1
ATOM 1335 C CA . LYS A 1 173 ? -31.776 8.206 15.876 1.00 95.81 173 LYS A CA 1
ATOM 1336 C C . LYS A 1 173 ? -31.256 6.921 15.226 1.00 95.81 173 LYS A C 1
ATOM 1338 O O . LYS A 1 173 ? -31.792 6.525 14.193 1.00 95.81 173 LYS A O 1
ATOM 1343 N N . ALA A 1 174 ? -30.282 6.248 15.840 1.00 96.06 174 ALA A N 1
ATOM 1344 C CA . ALA A 1 174 ? -29.757 4.971 15.357 1.00 96.06 174 ALA A CA 1
ATOM 1345 C C . ALA A 1 174 ? -30.854 3.897 15.304 1.00 96.06 174 ALA A C 1
ATOM 1347 O O . ALA A 1 174 ? -31.072 3.287 14.259 1.00 96.06 174 ALA A O 1
ATOM 1348 N N . ASN A 1 175 ? -31.636 3.755 16.376 1.00 97.00 175 ASN A N 1
ATOM 1349 C CA . ASN A 1 175 ? -32.764 2.824 16.428 1.00 97.00 175 ASN A CA 1
ATOM 1350 C C . ASN A 1 175 ? -33.832 3.148 15.377 1.00 97.00 175 ASN A C 1
ATOM 1352 O O . ASN A 1 175 ? -34.416 2.238 14.799 1.00 97.00 175 ASN A O 1
ATOM 1356 N N . LYS A 1 176 ? -34.060 4.429 15.061 1.00 97.44 176 LYS A N 1
ATOM 1357 C CA . LYS A 1 176 ? -34.964 4.830 13.973 1.00 97.44 176 LYS A CA 1
ATOM 1358 C C . LYS A 1 176 ? -34.452 4.381 12.600 1.00 97.44 176 LYS A C 1
ATOM 1360 O O . LYS A 1 176 ? -35.253 3.959 11.770 1.00 97.44 176 LYS A O 1
ATOM 1365 N N . VAL A 1 177 ? -33.143 4.462 12.348 1.00 95.06 177 VAL A N 1
ATOM 1366 C CA . VAL A 1 177 ? -32.526 3.964 11.104 1.00 95.06 177 VAL A CA 1
ATOM 1367 C C . VAL A 1 177 ? -32.616 2.441 11.029 1.00 95.06 177 VAL A C 1
ATOM 1369 O O . VAL A 1 177 ? -33.042 1.912 10.005 1.00 95.06 177 VAL A O 1
ATOM 1372 N N . LEU A 1 178 ? -32.295 1.746 12.123 1.00 97.25 178 LEU A N 1
ATOM 1373 C CA . LEU A 1 178 ? -32.427 0.292 12.209 1.00 97.25 178 LEU A CA 1
ATOM 1374 C C . LEU A 1 178 ? -33.874 -0.150 11.985 1.00 97.25 178 LEU A C 1
ATOM 1376 O O . LEU A 1 178 ? -34.110 -1.045 11.184 1.00 97.25 178 LEU A O 1
ATOM 1380 N N . GLY A 1 179 ? -34.845 0.534 12.596 1.00 96.81 179 GLY A N 1
ATOM 1381 C CA . GLY A 1 179 ? -36.268 0.279 12.382 1.00 96.81 179 GLY A CA 1
ATOM 1382 C C . GLY A 1 179 ? -36.674 0.415 10.913 1.00 96.81 179 GLY A C 1
ATOM 1383 O O . GLY A 1 179 ? -37.315 -0.483 10.380 1.00 96.81 179 GLY A O 1
ATOM 1384 N N . LYS A 1 180 ? -36.235 1.478 10.220 1.00 95.25 180 LYS A N 1
ATOM 1385 C CA . LYS A 1 180 ? -36.468 1.629 8.770 1.00 95.25 180 LYS A CA 1
ATOM 1386 C C . LYS A 1 180 ? -35.838 0.502 7.952 1.00 95.25 180 LYS A C 1
ATOM 1388 O O . LYS A 1 180 ? -36.420 0.058 6.969 1.00 95.25 180 LYS A O 1
ATOM 1393 N N . ARG A 1 181 ? -34.638 0.053 8.330 1.00 95.38 181 ARG A N 1
ATOM 1394 C CA . ARG A 1 181 ? -33.972 -1.045 7.628 1.00 95.38 181 ARG A CA 1
ATOM 1395 C C . ARG A 1 181 ? -34.709 -2.358 7.854 1.00 95.38 181 ARG A C 1
ATOM 1397 O O . ARG A 1 181 ? -34.906 -3.091 6.899 1.00 95.38 181 ARG A O 1
ATOM 1404 N N . ILE A 1 182 ? -35.159 -2.629 9.077 1.00 95.56 182 ILE A N 1
ATOM 1405 C CA . ILE A 1 182 ? -35.971 -3.806 9.399 1.00 95.56 182 ILE A CA 1
ATOM 1406 C C . ILE A 1 182 ? -37.254 -3.806 8.565 1.00 95.56 182 ILE A C 1
ATOM 1408 O O . ILE A 1 182 ? -37.524 -4.799 7.901 1.00 95.56 182 ILE A O 1
ATOM 1412 N N . THR A 1 183 ? -37.988 -2.691 8.495 1.00 94.31 183 THR A N 1
ATOM 1413 C CA . THR A 1 183 ? -39.224 -2.634 7.696 1.00 94.31 183 THR A CA 1
ATOM 1414 C C . THR A 1 183 ? -38.973 -2.795 6.194 1.00 94.31 183 THR A C 1
ATOM 1416 O O . THR A 1 183 ? -39.746 -3.464 5.509 1.00 94.31 183 THR A O 1
ATOM 1419 N N . GLU A 1 184 ? -37.879 -2.240 5.662 1.00 91.62 184 GLU A N 1
ATOM 1420 C CA . GLU A 1 184 ? -37.450 -2.491 4.279 1.00 91.62 184 GLU A CA 1
ATOM 1421 C C . GLU A 1 184 ? -37.155 -3.978 4.058 1.00 91.62 184 GLU A C 1
ATOM 1423 O O . GLU A 1 184 ? -37.585 -4.562 3.061 1.00 91.62 184 GLU A O 1
ATOM 1428 N N . LEU A 1 185 ? -36.439 -4.604 4.995 1.00 88.19 185 LEU A N 1
ATOM 1429 C CA . LEU A 1 185 ? -36.076 -6.006 4.892 1.00 88.19 185 LEU A CA 1
ATOM 1430 C C . LEU A 1 185 ? -37.317 -6.914 4.962 1.00 88.19 185 LEU A C 1
ATOM 1432 O O . LEU A 1 185 ? -37.465 -7.817 4.141 1.00 88.19 185 LEU A O 1
ATOM 1436 N N . GLU A 1 186 ? -38.244 -6.636 5.876 1.00 88.94 186 GLU A N 1
ATOM 1437 C CA . GLU A 1 186 ? -39.529 -7.333 5.984 1.00 88.94 186 GLU A CA 1
ATOM 1438 C C . GLU A 1 186 ? -40.373 -7.196 4.711 1.00 88.94 186 GLU A C 1
ATOM 1440 O O . GLU A 1 186 ? -40.994 -8.165 4.276 1.00 88.94 186 GLU A O 1
ATOM 1445 N N . SER A 1 187 ? -40.380 -6.015 4.084 1.00 86.12 187 SER A N 1
ATOM 1446 C CA . SER A 1 187 ? -41.073 -5.788 2.810 1.00 86.12 187 SER A CA 1
ATOM 1447 C C . SER A 1 187 ? -40.466 -6.625 1.680 1.00 86.12 187 SER A C 1
ATOM 1449 O O . SER A 1 187 ? -41.183 -7.308 0.949 1.00 86.12 187 SER A O 1
ATOM 1451 N N . ARG A 1 188 ? -39.130 -6.659 1.583 1.00 84.06 188 ARG A N 1
ATOM 1452 C CA . ARG A 1 188 ? -38.411 -7.473 0.589 1.00 84.06 188 ARG A CA 1
ATOM 1453 C C . ARG A 1 188 ? -38.647 -8.971 0.779 1.00 84.06 188 ARG A C 1
ATOM 1455 O O . ARG A 1 188 ? -38.785 -9.684 -0.210 1.00 84.06 188 ARG A O 1
ATOM 1462 N N . LEU A 1 189 ? -38.734 -9.430 2.027 1.00 79.75 189 LEU A N 1
ATOM 1463 C CA . LEU A 1 189 ? -39.060 -10.818 2.355 1.00 79.75 189 LEU A CA 1
ATOM 1464 C C . LEU A 1 189 ? -40.508 -11.181 2.001 1.00 79.75 189 LEU A C 1
ATOM 1466 O O . LEU A 1 189 ? -40.765 -12.296 1.566 1.00 79.75 189 LEU A O 1
ATOM 1470 N N . LYS A 1 190 ? -41.457 -10.255 2.169 1.00 81.56 190 LYS A N 1
ATOM 1471 C CA . LYS A 1 190 ? -42.859 -10.474 1.779 1.00 81.56 190 LYS A CA 1
ATOM 1472 C C . LYS A 1 190 ? -43.059 -10.450 0.260 1.00 81.56 190 LYS A C 1
ATOM 1474 O O . LYS A 1 190 ? -43.928 -11.155 -0.238 1.00 81.56 190 LYS A O 1
ATOM 1479 N N . ALA A 1 191 ? -42.280 -9.646 -0.467 1.00 72.31 191 ALA A N 1
ATOM 1480 C CA . ALA A 1 191 ? -42.420 -9.469 -1.914 1.00 72.31 191 ALA A CA 1
ATOM 1481 C C . ALA A 1 191 ? -41.698 -10.536 -2.763 1.00 72.31 191 ALA A C 1
ATOM 1483 O O . ALA A 1 191 ? -42.074 -10.748 -3.912 1.00 72.31 191 ALA A O 1
ATOM 1484 N N . GLY A 1 192 ? -40.667 -11.206 -2.236 1.00 61.12 192 GLY A N 1
ATOM 1485 C CA . GLY A 1 192 ? -39.988 -12.314 -2.914 1.00 61.12 192 GLY A CA 1
ATOM 1486 C C . GLY A 1 192 ? -40.147 -13.605 -2.123 1.00 61.12 192 GLY A C 1
ATOM 1487 O O . GLY A 1 192 ? -39.848 -13.600 -0.938 1.00 61.12 192 GLY A O 1
ATOM 1488 N N . ASN A 1 193 ? -40.574 -14.704 -2.759 1.00 58.91 193 ASN A N 1
ATOM 1489 C CA . ASN A 1 193 ? -40.716 -16.047 -2.163 1.00 58.91 193 ASN A CA 1
ATOM 1490 C C . ASN A 1 193 ? -39.428 -16.543 -1.456 1.00 58.91 193 ASN A C 1
ATOM 1492 O O . ASN A 1 193 ? -38.679 -17.348 -2.003 1.00 58.91 193 ASN A O 1
ATOM 1496 N N . GLY A 1 194 ? -39.142 -16.057 -0.246 1.00 57.44 194 GLY A N 1
ATOM 1497 C CA . GLY A 1 194 ? -38.072 -16.520 0.646 1.00 57.44 194 GLY A CA 1
ATOM 1498 C C . GLY A 1 194 ? -36.624 -16.343 0.164 1.00 57.44 194 GLY A C 1
ATOM 1499 O O . GLY A 1 194 ? -35.703 -16.615 0.930 1.00 57.44 194 GLY A O 1
ATOM 1500 N N . ALA A 1 195 ? -36.372 -15.884 -1.064 1.00 55.69 195 ALA A N 1
ATOM 1501 C CA . ALA A 1 195 ? -35.022 -15.802 -1.616 1.00 55.69 195 ALA A CA 1
ATOM 1502 C C . ALA A 1 195 ? -34.318 -14.489 -1.228 1.00 55.69 195 ALA A C 1
ATOM 1504 O O . ALA A 1 195 ? -34.205 -13.552 -2.022 1.00 55.69 195 ALA A O 1
ATOM 1505 N N . TRP A 1 196 ? -33.784 -14.434 -0.007 1.00 55.72 196 TRP A N 1
ATOM 1506 C CA . TRP A 1 196 ? -32.743 -13.470 0.350 1.00 55.72 196 TRP A CA 1
ATOM 1507 C C . TRP A 1 196 ? -31.481 -13.744 -0.478 1.00 55.72 196 TRP A C 1
ATOM 1509 O O . TRP A 1 196 ? -30.640 -14.555 -0.103 1.00 55.72 196 TRP A O 1
ATOM 1519 N N . ARG A 1 197 ? -31.328 -13.067 -1.620 1.00 58.19 197 ARG A N 1
ATOM 1520 C CA . ARG A 1 197 ? -30.060 -13.039 -2.361 1.00 58.19 197 ARG A CA 1
ATOM 1521 C C . ARG A 1 197 ? -29.234 -11.862 -1.834 1.00 58.19 197 ARG A C 1
ATOM 1523 O O . ARG A 1 197 ? -29.701 -10.721 -1.860 1.00 58.19 197 ARG A O 1
ATOM 1530 N N . ALA A 1 198 ? -28.048 -12.147 -1.294 1.00 48.53 198 ALA A N 1
ATOM 1531 C CA . ALA A 1 198 ? -27.136 -11.135 -0.759 1.00 48.53 198 ALA A CA 1
ATOM 1532 C C . ALA A 1 198 ? -26.858 -10.029 -1.803 1.00 48.53 198 ALA A C 1
ATOM 1534 O O . ALA A 1 198 ? -26.862 -10.328 -3.002 1.00 48.53 198 ALA A O 1
ATOM 1535 N N . PRO A 1 199 ? -26.633 -8.761 -1.396 1.00 47.06 199 PRO A N 1
ATOM 1536 C CA . PRO A 1 199 ? -26.370 -7.682 -2.341 1.00 47.06 199 PRO A CA 1
ATOM 1537 C C . PRO A 1 199 ? -25.107 -7.983 -3.155 1.00 47.06 199 PRO A C 1
ATOM 1539 O O . PRO A 1 199 ? -23.992 -7.897 -2.644 1.00 47.06 199 PRO A O 1
ATOM 1542 N N . GLN A 1 200 ? -25.290 -8.321 -4.432 1.00 46.38 200 GLN A N 1
ATOM 1543 C CA . GLN A 1 200 ? -24.225 -8.270 -5.425 1.00 46.38 200 GLN A CA 1
ATOM 1544 C C . GLN A 1 200 ? -23.796 -6.806 -5.500 1.00 46.38 200 GLN A C 1
ATOM 1546 O O . GLN A 1 200 ? -24.577 -5.941 -5.902 1.00 46.38 200 GLN A O 1
ATOM 1551 N N . ARG A 1 201 ? -22.581 -6.505 -5.044 1.00 44.31 201 ARG A N 1
ATOM 1552 C CA . ARG A 1 201 ? -21.986 -5.182 -5.200 1.00 44.31 201 ARG A CA 1
ATOM 1553 C C . ARG A 1 201 ? -21.732 -5.015 -6.698 1.00 44.31 201 ARG A C 1
ATOM 1555 O O . ARG A 1 201 ? -20.720 -5.482 -7.207 1.00 44.31 201 ARG A O 1
ATOM 1562 N N . THR A 1 202 ? -22.682 -4.422 -7.416 1.00 46.38 202 THR A N 1
ATOM 1563 C CA . THR A 1 202 ? -22.526 -4.049 -8.822 1.00 46.38 202 THR A CA 1
ATOM 1564 C C . THR A 1 202 ? -21.403 -3.020 -8.911 1.00 46.38 202 THR A C 1
ATOM 1566 O O . THR A 1 202 ? -21.634 -1.822 -8.759 1.00 46.38 202 THR A O 1
ATOM 1569 N N . ARG A 1 203 ? -20.164 -3.483 -9.116 1.00 42.25 203 ARG A N 1
ATOM 1570 C CA . ARG A 1 203 ? -19.121 -2.658 -9.722 1.00 42.25 203 ARG A CA 1
ATOM 1571 C C . ARG A 1 203 ? -19.531 -2.496 -11.176 1.00 42.25 203 ARG A C 1
ATOM 1573 O O . ARG A 1 203 ? -19.361 -3.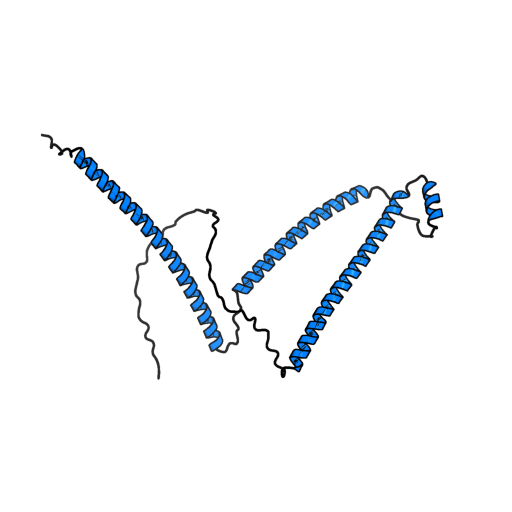406 -11.983 1.00 42.25 203 ARG A O 1
ATOM 1580 N N . ALA A 1 204 ? -20.173 -1.363 -11.443 1.00 40.59 204 ALA A N 1
ATOM 1581 C CA . ALA A 1 204 ? -20.323 -0.843 -12.784 1.00 40.59 204 ALA A CA 1
ATOM 1582 C C . ALA A 1 204 ? -18.950 -0.854 -13.461 1.00 40.59 204 ALA A C 1
ATOM 1584 O O . ALA A 1 204 ? -17.926 -0.572 -12.830 1.00 40.59 204 ALA A O 1
ATOM 1585 N N . LEU A 1 205 ? -18.976 -1.277 -14.716 1.00 42.34 205 LEU A N 1
ATOM 1586 C CA . LEU A 1 205 ? -17.826 -1.402 -15.574 1.00 42.34 205 LEU A CA 1
ATOM 1587 C C . LEU A 1 205 ? -17.064 -0.080 -15.654 1.00 42.34 205 LEU A C 1
ATOM 1589 O O . LEU A 1 205 ? -17.647 1.002 -15.699 1.00 42.34 205 LEU A O 1
ATOM 1593 N N . SER A 1 206 ? -15.751 -0.238 -15.667 1.00 43.03 206 SER A N 1
ATOM 1594 C CA . SER A 1 206 ? -14.755 0.732 -16.074 1.00 43.03 206 SER A CA 1
ATOM 1595 C C . SER A 1 206 ? -15.138 1.390 -17.397 1.00 43.03 206 SER A C 1
ATOM 1597 O O . SER A 1 206 ? -15.460 0.684 -18.349 1.00 43.03 206 SER A O 1
ATOM 1599 N N . ASP A 1 207 ? -14.977 2.706 -17.478 1.00 36.94 207 ASP A N 1
ATOM 1600 C CA . ASP A 1 207 ? -14.416 3.297 -18.684 1.00 36.94 207 ASP A CA 1
ATOM 1601 C C . ASP A 1 207 ? -13.603 4.549 -18.338 1.00 36.94 207 ASP A C 1
ATOM 1603 O O . ASP A 1 207 ? -13.869 5.223 -17.341 1.00 36.94 207 ASP A O 1
ATOM 1607 N N . SER A 1 208 ? -12.618 4.830 -19.186 1.00 33.25 208 SER A N 1
ATOM 1608 C CA . SER A 1 208 ? -11.677 5.957 -19.153 1.00 33.25 208 SER A CA 1
ATOM 1609 C C . SER A 1 208 ? -10.487 5.880 -18.190 1.00 33.25 208 SER A C 1
ATOM 1611 O O . SER A 1 208 ? -10.434 6.456 -17.104 1.00 33.25 208 SER A O 1
ATOM 1613 N N . SER A 1 209 ? -9.454 5.224 -18.716 1.00 47.44 209 SER A N 1
ATOM 1614 C CA . SER A 1 209 ? -8.065 5.690 -18.717 1.00 47.44 209 SER A CA 1
ATOM 1615 C C . SER A 1 209 ? -7.902 7.212 -18.618 1.00 47.44 209 SER A C 1
ATOM 1617 O O . SER A 1 209 ? -8.440 7.930 -19.455 1.00 47.44 209 SER A O 1
ATOM 1619 N N . HIS A 1 210 ? -7.047 7.688 -17.711 1.00 34.12 210 HIS A N 1
ATOM 1620 C CA . HIS A 1 210 ? -6.074 8.723 -18.057 1.00 34.12 210 HIS A CA 1
ATOM 1621 C C . HIS A 1 210 ? -4.902 8.742 -17.068 1.00 34.12 210 HIS A C 1
ATOM 1623 O O . HIS A 1 210 ? -5.064 8.659 -15.853 1.00 34.12 210 HIS A O 1
ATOM 1629 N N . LEU A 1 211 ? -3.721 8.792 -17.670 1.00 34.62 211 LEU A N 1
ATOM 1630 C CA . LEU A 1 211 ? -2.387 8.841 -17.095 1.00 34.62 211 LEU A CA 1
ATOM 1631 C C . LEU A 1 211 ? -2.186 10.133 -16.293 1.00 34.62 211 LEU A C 1
ATOM 1633 O O . LEU A 1 211 ? -2.631 11.192 -16.731 1.00 34.62 211 LEU A O 1
ATOM 1637 N N . ASN A 1 212 ? -1.462 10.061 -15.177 1.00 34.47 212 ASN A N 1
ATOM 1638 C CA . ASN A 1 212 ? -0.136 10.679 -15.063 1.00 34.47 212 ASN A CA 1
ATOM 1639 C C . ASN A 1 212 ? 0.413 10.495 -13.650 1.00 34.47 212 ASN A C 1
ATOM 1641 O O . ASN A 1 212 ? -0.249 10.791 -12.656 1.00 34.47 212 ASN A O 1
ATOM 1645 N N . GLY A 1 213 ? 1.637 9.976 -13.598 1.00 32.47 213 GLY A N 1
ATOM 1646 C CA . GLY A 1 213 ? 2.467 10.024 -12.411 1.00 32.47 213 GLY A CA 1
ATOM 1647 C C . GLY A 1 213 ? 2.999 11.435 -12.203 1.00 32.47 213 GLY A C 1
ATOM 1648 O O . GLY A 1 213 ? 3.276 12.151 -13.163 1.00 32.47 213 GLY A O 1
ATOM 1649 N N . GLU A 1 214 ? 3.178 11.791 -10.941 1.00 32.22 214 GLU A N 1
ATOM 1650 C CA . GLU A 1 214 ? 4.139 12.806 -10.549 1.00 32.22 214 GLU A CA 1
ATOM 1651 C C . GLU A 1 214 ? 5.134 12.170 -9.586 1.00 32.22 214 GLU A C 1
ATOM 1653 O O . GLU A 1 214 ? 4.786 11.435 -8.658 1.00 32.22 214 GLU A O 1
ATOM 1658 N N . GLU A 1 215 ? 6.392 12.418 -9.919 1.00 35.38 215 GLU A N 1
ATOM 1659 C CA . GLU A 1 215 ? 7.606 11.988 -9.260 1.00 35.38 215 GLU A CA 1
ATOM 1660 C C . GLU A 1 215 ? 7.634 12.403 -7.787 1.00 35.38 215 GLU A C 1
ATOM 1662 O O . GLU A 1 215 ? 7.200 13.499 -7.430 1.00 35.38 215 GLU A O 1
ATOM 1667 N N . GLN A 1 216 ? 8.289 11.597 -6.948 1.00 32.84 216 GLN A N 1
ATOM 1668 C CA . GLN A 1 216 ? 9.217 12.168 -5.977 1.00 32.84 216 GLN A CA 1
ATOM 1669 C C . GLN A 1 216 ? 10.263 11.154 -5.511 1.00 32.84 216 GLN A C 1
ATOM 1671 O O . GLN A 1 216 ? 9.979 10.020 -5.130 1.00 32.84 216 GLN A O 1
ATOM 1676 N N . LEU A 1 217 ? 11.501 11.624 -5.611 1.00 34.66 217 LEU A N 1
ATOM 1677 C CA . LEU A 1 217 ? 12.763 10.948 -5.376 1.00 34.66 217 LEU A CA 1
ATOM 1678 C C . LEU A 1 217 ? 12.974 10.574 -3.905 1.00 34.66 217 LEU A C 1
ATOM 1680 O O . LEU A 1 217 ? 12.752 11.399 -3.024 1.00 34.66 217 LEU A O 1
ATOM 1684 N N . SER A 1 218 ? 13.620 9.432 -3.660 1.00 36.59 218 SER A N 1
ATOM 1685 C CA . SER A 1 218 ? 14.683 9.374 -2.648 1.00 36.59 218 SER A CA 1
ATOM 1686 C C . SER A 1 218 ? 15.626 8.194 -2.888 1.00 36.59 218 SER A C 1
ATOM 1688 O O . SER A 1 218 ? 15.231 7.032 -2.847 1.00 36.59 218 SER A O 1
ATOM 1690 N N . ASN A 1 219 ? 16.886 8.551 -3.129 1.00 34.53 219 ASN A N 1
ATOM 1691 C CA . ASN A 1 219 ? 18.061 7.706 -3.296 1.00 34.53 219 ASN A CA 1
ATOM 1692 C C . ASN A 1 219 ? 18.293 6.697 -2.159 1.00 34.53 219 ASN A C 1
ATOM 1694 O O . ASN A 1 219 ? 18.127 7.021 -0.986 1.00 34.53 219 ASN A O 1
ATOM 1698 N N . GLY A 1 220 ? 18.853 5.538 -2.520 1.00 33.50 220 GLY A N 1
ATOM 1699 C CA . GLY A 1 220 ? 19.386 4.543 -1.586 1.00 33.50 220 GLY A CA 1
ATOM 1700 C C . GLY A 1 220 ? 20.318 3.535 -2.265 1.00 33.50 220 GLY A C 1
ATOM 1701 O O . GLY A 1 220 ? 19.964 2.383 -2.464 1.00 33.50 220 GLY A O 1
ATOM 1702 N N . ARG A 1 221 ? 21.507 4.005 -2.651 1.00 32.41 221 ARG A N 1
ATOM 1703 C CA . ARG A 1 221 ? 22.671 3.257 -3.164 1.00 32.41 221 ARG A CA 1
ATOM 1704 C C . ARG A 1 221 ? 23.147 2.167 -2.181 1.00 32.41 221 ARG A C 1
ATOM 1706 O O . ARG A 1 221 ? 23.229 2.473 -0.999 1.00 32.41 221 ARG A O 1
ATOM 1713 N N . LEU A 1 222 ? 23.566 0.990 -2.686 1.00 39.16 222 LEU A N 1
ATOM 1714 C CA . LEU A 1 222 ? 24.796 0.208 -2.360 1.00 39.16 222 LEU A CA 1
ATOM 1715 C C . LEU A 1 222 ? 24.813 -1.153 -3.135 1.00 39.16 222 LEU A C 1
ATOM 1717 O O . LEU A 1 222 ? 23.799 -1.502 -3.732 1.00 39.16 222 LEU A O 1
ATOM 1721 N N . PRO A 1 223 ? 25.965 -1.856 -3.266 1.00 46.94 223 PRO A N 1
ATOM 1722 C CA . PRO A 1 223 ? 26.453 -2.358 -4.554 1.00 46.94 223 PRO A CA 1
ATOM 1723 C C . PRO A 1 223 ? 26.413 -3.887 -4.748 1.00 46.94 223 PRO A C 1
ATOM 1725 O O . PRO A 1 223 ? 26.456 -4.659 -3.799 1.00 46.94 223 PRO A O 1
ATOM 1728 N N . SER A 1 224 ? 26.430 -4.269 -6.032 1.00 38.78 224 SER A N 1
ATOM 1729 C CA . SER A 1 224 ? 27.151 -5.392 -6.665 1.00 38.78 224 SER A CA 1
ATOM 1730 C C . SER A 1 224 ? 27.730 -6.492 -5.765 1.00 38.78 224 SER A C 1
ATOM 1732 O O . SER A 1 224 ? 28.730 -6.260 -5.086 1.00 38.78 224 SER A O 1
ATOM 1734 N N . LEU A 1 225 ? 27.291 -7.735 -6.001 1.00 36.38 225 LEU A N 1
ATOM 1735 C CA . LEU A 1 225 ? 28.189 -8.892 -6.029 1.00 36.38 225 LEU A CA 1
ATOM 1736 C C . LEU A 1 225 ? 27.878 -9.806 -7.225 1.00 36.38 225 LEU A C 1
ATOM 1738 O O . LEU A 1 225 ? 26.751 -10.242 -7.437 1.00 36.38 225 LEU A O 1
ATOM 1742 N N . ASN A 1 226 ? 28.941 -10.051 -7.989 1.00 35.50 226 ASN A N 1
ATOM 1743 C CA . ASN A 1 226 ? 29.090 -10.996 -9.088 1.00 35.50 226 ASN A CA 1
ATOM 1744 C C . ASN A 1 226 ? 28.697 -12.442 -8.740 1.00 35.50 226 ASN A C 1
ATOM 1746 O O . ASN A 1 226 ? 28.923 -12.907 -7.626 1.00 35.50 226 ASN A O 1
ATOM 1750 N N . GLY A 1 227 ? 28.292 -13.179 -9.777 1.00 32.78 227 GLY A N 1
ATOM 1751 C CA . GLY A 1 227 ? 28.243 -14.646 -9.835 1.00 32.78 227 GLY A CA 1
ATOM 1752 C C . GLY A 1 227 ? 27.413 -15.078 -11.048 1.00 32.78 227 GLY A C 1
ATOM 1753 O O . GLY A 1 227 ? 26.201 -15.175 -10.954 1.00 32.78 227 GLY A O 1
ATOM 1754 N N . ALA A 1 228 ? 27.944 -15.020 -12.269 1.00 34.97 228 ALA A N 1
ATOM 1755 C CA . ALA A 1 228 ? 28.734 -16.070 -12.918 1.00 34.97 228 ALA A CA 1
ATOM 1756 C C . ALA A 1 228 ? 27.990 -17.411 -13.116 1.00 34.97 228 ALA A C 1
ATOM 1758 O O . ALA A 1 228 ? 27.669 -18.102 -12.157 1.00 34.97 228 ALA A O 1
ATOM 1759 N N . ALA A 1 229 ? 27.898 -17.784 -14.400 1.00 34.72 229 ALA A N 1
ATOM 1760 C CA . ALA A 1 229 ? 27.715 -19.122 -14.973 1.00 34.72 229 ALA A CA 1
ATOM 1761 C C . ALA A 1 229 ? 26.303 -19.738 -14.997 1.00 34.72 229 ALA A C 1
ATOM 1763 O O . ALA A 1 229 ? 25.666 -19.956 -13.974 1.00 34.72 229 ALA A O 1
ATOM 1764 N N . GLY A 1 230 ? 25.869 -20.128 -16.204 1.00 34.66 230 GLY A N 1
ATOM 1765 C CA . GLY A 1 230 ? 24.717 -21.013 -16.377 1.00 34.66 230 GLY A CA 1
ATOM 1766 C C . GLY A 1 230 ? 24.086 -21.024 -17.766 1.00 34.66 230 GLY A C 1
ATOM 1767 O O . GLY A 1 230 ? 22.887 -20.814 -17.887 1.00 34.66 230 GLY A O 1
ATOM 1768 N N . SER A 1 231 ? 24.883 -21.249 -18.813 1.00 37.25 231 SER A N 1
ATOM 1769 C CA . SER A 1 231 ? 24.382 -21.667 -20.130 1.00 37.25 231 SER A CA 1
ATOM 1770 C C . SER A 1 231 ? 23.748 -23.059 -20.020 1.00 37.25 231 SER A C 1
ATOM 1772 O O . SER A 1 231 ? 24.345 -23.945 -19.409 1.00 37.25 231 SER A O 1
ATOM 1774 N N . GLY A 1 232 ? 22.567 -23.263 -20.607 1.00 36.50 232 GLY A N 1
ATOM 1775 C CA . GLY A 1 232 ? 21.924 -24.579 -20.628 1.00 36.50 232 GLY A CA 1
ATOM 1776 C C . GLY A 1 232 ? 20.471 -24.557 -21.084 1.00 36.50 232 GLY A C 1
ATOM 1777 O O . GLY A 1 232 ? 19.576 -24.903 -20.323 1.00 36.50 232 GLY A O 1
ATOM 1778 N N . VAL A 1 233 ? 20.239 -24.146 -22.331 1.00 41.69 233 VAL A N 1
ATOM 1779 C CA . VAL A 1 233 ? 18.971 -24.363 -23.035 1.00 41.69 233 VAL A CA 1
ATOM 1780 C C . VAL A 1 233 ? 18.889 -25.840 -23.429 1.00 41.69 233 VAL A C 1
ATOM 1782 O O . VAL A 1 233 ? 19.712 -26.311 -24.210 1.00 41.69 233 VAL A O 1
ATOM 1785 N N . ALA A 1 234 ? 17.895 -26.559 -22.911 1.00 38.16 234 ALA A N 1
ATOM 1786 C CA . ALA A 1 234 ? 17.417 -27.820 -23.474 1.00 38.16 234 ALA A CA 1
ATOM 1787 C C . ALA A 1 234 ? 15.930 -27.983 -23.125 1.00 38.16 234 ALA A C 1
ATOM 1789 O O . ALA A 1 234 ? 15.553 -28.575 -22.116 1.00 38.16 234 ALA A O 1
ATOM 1790 N N . GLU A 1 235 ? 15.086 -27.381 -23.957 1.00 35.09 235 GLU A N 1
ATOM 1791 C CA . GLU A 1 235 ? 13.637 -27.543 -23.942 1.00 35.09 235 GLU A CA 1
ATOM 1792 C C . GLU A 1 235 ? 13.281 -28.869 -24.637 1.00 35.09 235 GLU A C 1
ATOM 1794 O O . GLU A 1 235 ? 13.616 -29.079 -25.802 1.00 35.09 235 GLU A O 1
ATOM 1799 N N . ALA A 1 236 ? 12.640 -29.788 -23.910 1.00 50.31 236 ALA A N 1
ATOM 1800 C CA . ALA A 1 236 ? 12.100 -31.033 -24.456 1.00 50.31 236 ALA A CA 1
ATOM 1801 C C . ALA A 1 236 ? 10.569 -30.916 -24.595 1.00 50.31 236 ALA A C 1
ATOM 1803 O O . ALA A 1 236 ? 9.911 -30.472 -23.648 1.00 50.31 236 ALA A O 1
ATOM 1804 N N . PRO A 1 237 ? 9.966 -31.334 -25.724 1.00 49.91 237 PRO A N 1
ATOM 1805 C CA . PRO A 1 237 ? 8.527 -31.217 -25.926 1.00 49.91 237 PRO A CA 1
ATOM 1806 C C . PRO A 1 237 ? 7.765 -32.273 -25.114 1.00 49.91 237 PRO A C 1
ATOM 1808 O O . PRO A 1 237 ? 8.008 -33.476 -25.230 1.00 49.91 237 PRO A O 1
ATOM 1811 N N . ARG A 1 238 ? 6.803 -31.825 -24.300 1.00 48.50 238 ARG A N 1
ATOM 1812 C CA . ARG A 1 238 ? 5.834 -32.698 -23.624 1.00 48.50 238 ARG A CA 1
ATOM 1813 C C . ARG A 1 238 ? 4.688 -33.021 -24.577 1.00 48.50 238 ARG A C 1
ATOM 1815 O O . ARG A 1 238 ? 3.898 -32.151 -24.930 1.00 48.50 238 ARG A O 1
ATOM 1822 N N . THR A 1 239 ? 4.604 -34.282 -24.979 1.00 52.97 239 THR A N 1
ATOM 1823 C CA . THR A 1 239 ? 3.478 -34.853 -25.717 1.00 52.97 239 THR A CA 1
ATOM 1824 C C . THR A 1 239 ? 2.238 -34.919 -24.820 1.00 52.97 239 THR A C 1
ATOM 1826 O O . THR A 1 239 ? 2.269 -35.469 -23.720 1.00 52.97 239 THR A O 1
ATOM 1829 N N . VAL A 1 240 ? 1.131 -34.344 -25.290 1.00 51.00 240 VAL A N 1
ATOM 1830 C CA . VAL A 1 240 ? -0.199 -34.508 -24.693 1.00 51.00 240 VAL A CA 1
ATOM 1831 C C . VAL A 1 240 ? -0.823 -35.743 -25.335 1.00 51.00 240 VAL A C 1
ATOM 1833 O O . VAL A 1 240 ? -1.077 -35.762 -26.536 1.00 51.00 240 VAL A O 1
ATOM 1836 N N . VAL A 1 241 ? -1.035 -36.792 -24.541 1.00 50.06 241 VAL A N 1
ATOM 1837 C CA . VAL A 1 241 ? -1.826 -37.959 -24.940 1.00 50.06 241 VAL A CA 1
ATOM 1838 C C . VAL A 1 241 ? -3.293 -37.627 -24.678 1.00 50.06 241 VAL A C 1
ATOM 1840 O O . VAL A 1 241 ? -3.729 -37.619 -23.528 1.00 50.06 241 VAL A O 1
ATOM 1843 N N . CYS A 1 242 ? -4.048 -37.344 -25.738 1.00 45.84 242 CYS A N 1
ATOM 1844 C CA . CYS A 1 242 ? -5.504 -37.441 -25.704 1.00 45.84 242 CYS A CA 1
ATOM 1845 C C . CYS A 1 242 ? -5.873 -38.927 -25.761 1.00 45.84 242 CYS A C 1
ATOM 1847 O O . CYS A 1 242 ? -5.318 -39.670 -26.571 1.00 45.84 242 CYS A O 1
ATOM 1849 N N . ARG A 1 243 ? -6.769 -39.367 -24.880 1.00 52.22 243 ARG A N 1
ATOM 1850 C CA . ARG A 1 243 ? -7.350 -40.709 -24.912 1.00 52.22 243 ARG A CA 1
ATOM 1851 C C . ARG A 1 243 ? -8.812 -40.543 -25.314 1.00 52.22 243 ARG A C 1
ATOM 1853 O O . ARG A 1 243 ? -9.503 -39.756 -24.667 1.00 52.22 243 ARG A O 1
ATOM 1860 N N . ASP A 1 244 ? -9.191 -41.218 -26.396 1.00 52.91 244 ASP A N 1
ATOM 1861 C CA . ASP A 1 244 ? -10.573 -41.356 -26.874 1.00 52.91 244 ASP A CA 1
ATOM 1862 C C . ASP A 1 244 ? -11.468 -42.067 -25.846 1.00 52.91 244 ASP A C 1
ATOM 1864 O O . ASP A 1 244 ? -10.944 -42.935 -25.099 1.00 52.91 244 ASP A O 1
#